Protein AF-A0A6G1S466-F1 (afdb_monomer)

Radius of gyration: 37.56 Å; Cα contacts (8 Å, |Δi|>4): 9; chains: 1; bounding box: 61×93×102 Å

Foldseek 3Di:
DDDDDDPPDPPDPPPPDDPPDPPPPCPPCVCVVVPPPPDPPPPPPDDDPVNVVVVVVVVVVVVVVVVVVVVVVVPDPCVVVVVVVVPPPDPPDPPVVVVVVVVVVVVVVVVVVVVVVVVVVVVVVDDDDDDDDDDDDDDDDDPPDPPPPPDDPPPDDPDDPPPDPPDPPPDPDPDDPDDDDDPCRVVVPPPDDDDDPCVVDVVSVVVVVVVVVVVVCCVVDPDDDDDPDPDPDDPVDDDPPDDDDDDDD

Sequence (249 aa):
MDSDSEHESIEGEVNVVPSKQPAADWGKTKFNYYFTDYVDKDYPSDLTRKEEREAALEQDEALRLQKKLLATIDNVNLQPIIDLVENDDDLQSPNEEESILEFIEKQNKTLLESQKSRKIKKSEDGSKKRKKVQFEEIGSDECEFDDDDDDGDDTGDDEEDEGSDEDHEVEQHNGRQRRPINMAIKKNRGLTPYKKKEYRNPRVKHKLKYKKAMTKRRRLVKEAKTEFHRYSGESTGIKTSTIRSIKLC

Secondary structure (DSSP, 8-state):
----------------PPPSS---SHHHHHHHHH------TTS-SS--HHHHHHHHHHHHHHHHHHHHHHHHHHTS--HHHHHHHH--S----THHHHHHHHHHHHHHHHHHHHHHHHHHHHHHTT--PPP-PPPP-------------------------------------SS-PPPPPPHHHHH---SPPP--GGGG-HHHHHHHHHHHHHHHHHHHSPPP----S-----TT---TT---PPPP-

pLDDT: mean 70.63, std 20.53, range [30.41, 98.44]

Structure (mmCIF, N/CA/C/O backbone):
data_AF-A0A6G1S466-F1
#
_entry.id   AF-A0A6G1S466-F1
#
loop_
_atom_site.group_PDB
_atom_site.id
_atom_site.type_symbol
_atom_site.label_atom_id
_atom_site.label_alt_id
_atom_site.label_comp_id
_atom_site.label_asym_id
_atom_site.label_entity_id
_atom_site.label_seq_id
_atom_site.pdbx_PDB_ins_code
_atom_site.Cartn_x
_atom_site.Cartn_y
_atom_site.Cartn_z
_atom_site.occupancy
_atom_site.B_iso_or_equiv
_atom_site.auth_seq_id
_atom_site.auth_comp_id
_atom_site.auth_asym_id
_atom_site.auth_atom_id
_atom_site.pdbx_PDB_model_num
ATOM 1 N N . MET A 1 1 ? 10.063 57.530 -50.112 1.00 44.94 1 MET A N 1
ATOM 2 C CA . MET A 1 1 ? 11.103 56.746 -50.802 1.00 44.94 1 MET A CA 1
ATOM 3 C C . MET A 1 1 ? 10.885 55.332 -50.335 1.00 44.94 1 MET A C 1
ATOM 5 O O . MET A 1 1 ? 11.380 54.952 -49.283 1.00 44.94 1 MET A O 1
ATOM 9 N N . ASP A 1 2 ? 9.988 54.662 -51.040 1.00 43.75 2 ASP A N 1
ATOM 10 C CA . ASP A 1 2 ? 9.576 53.291 -50.795 1.00 43.75 2 ASP A CA 1
ATOM 11 C C . ASP A 1 2 ? 10.692 52.369 -51.295 1.00 43.75 2 ASP A C 1
ATOM 13 O O . ASP A 1 2 ? 11.089 52.448 -52.457 1.00 43.75 2 ASP A O 1
ATOM 17 N N . SER A 1 3 ? 11.254 51.566 -50.394 1.00 52.91 3 SER A N 1
ATOM 18 C CA . SER A 1 3 ? 12.204 50.511 -50.740 1.00 52.91 3 SER A CA 1
ATOM 19 C C . SER A 1 3 ? 11.429 49.208 -50.861 1.00 52.91 3 SER A C 1
ATOM 21 O O . SER A 1 3 ? 11.028 48.622 -49.857 1.00 52.91 3 SER A O 1
ATOM 23 N N . ASP A 1 4 ? 11.205 48.815 -52.109 1.00 47.12 4 ASP A N 1
ATOM 24 C CA . ASP A 1 4 ? 10.656 47.533 -52.531 1.00 47.12 4 ASP A CA 1
ATOM 25 C C . ASP A 1 4 ? 11.594 46.402 -52.070 1.00 47.12 4 ASP A C 1
ATOM 27 O O . ASP A 1 4 ? 12.784 46.398 -52.393 1.00 47.12 4 ASP A O 1
ATOM 31 N N . SER A 1 5 ? 11.084 45.484 -51.249 1.00 61.53 5 SER A N 1
ATOM 32 C CA . SER A 1 5 ? 11.796 44.287 -50.793 1.00 61.53 5 SER A CA 1
ATOM 33 C C . SER A 1 5 ? 11.236 43.105 -51.569 1.00 61.53 5 SER A C 1
ATOM 35 O O . SER A 1 5 ? 10.232 42.516 -51.168 1.00 61.53 5 SER A O 1
ATOM 37 N N . GLU A 1 6 ? 11.881 42.774 -52.683 1.00 47.97 6 GLU A N 1
ATOM 38 C CA . GLU A 1 6 ? 11.553 41.626 -53.525 1.00 47.97 6 GLU A CA 1
ATOM 39 C C . GLU A 1 6 ? 11.668 40.324 -52.711 1.00 47.97 6 GLU A C 1
ATOM 41 O O . GLU A 1 6 ? 12.752 39.893 -52.321 1.00 47.97 6 GLU A O 1
ATOM 46 N N . HIS A 1 7 ? 10.525 39.702 -52.412 1.00 45.72 7 HIS A N 1
ATOM 47 C CA . HIS A 1 7 ? 10.458 38.338 -51.898 1.00 45.72 7 HIS A CA 1
ATOM 48 C C . HIS A 1 7 ? 10.460 37.387 -53.098 1.00 45.72 7 HIS A C 1
ATOM 50 O O . HIS A 1 7 ? 9.413 37.105 -53.688 1.00 45.72 7 HIS A O 1
ATOM 56 N N . GLU A 1 8 ? 11.646 36.921 -53.480 1.00 49.72 8 GLU A N 1
ATOM 57 C CA . GLU A 1 8 ? 11.828 35.923 -54.532 1.00 49.72 8 GLU A CA 1
ATOM 58 C C . GLU A 1 8 ? 11.152 34.610 -54.093 1.00 49.72 8 GLU A C 1
ATOM 60 O O . GLU A 1 8 ? 11.595 33.914 -53.177 1.00 49.72 8 GLU A O 1
ATOM 65 N N . SER A 1 9 ? 9.992 34.320 -54.685 1.00 45.28 9 SER A N 1
ATOM 66 C CA . SER A 1 9 ? 9.240 33.094 -54.423 1.00 45.28 9 SER A CA 1
ATOM 67 C C . SER A 1 9 ? 9.887 31.955 -55.198 1.00 45.28 9 SER A C 1
ATOM 69 O O . SER A 1 9 ? 9.968 31.991 -56.423 1.00 45.28 9 SER A O 1
ATOM 71 N N . ILE A 1 10 ? 10.376 30.950 -54.474 1.00 47.09 10 ILE A N 1
ATOM 72 C CA . ILE A 1 10 ? 11.030 29.777 -55.048 1.00 47.09 10 ILE A CA 1
ATOM 73 C C . ILE A 1 10 ? 9.956 28.842 -55.631 1.00 47.09 10 ILE A C 1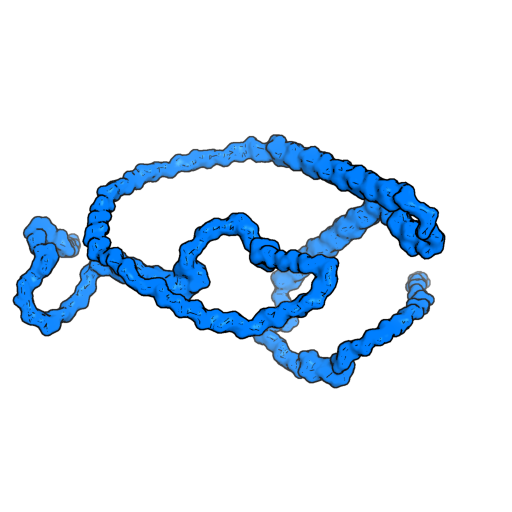
ATOM 75 O O . ILE A 1 10 ? 9.403 27.973 -54.961 1.00 47.09 10 ILE A O 1
ATOM 79 N N . GLU A 1 11 ? 9.595 29.056 -56.894 1.00 48.97 11 GLU A N 1
ATOM 80 C CA . GLU A 1 11 ? 8.727 28.141 -57.644 1.00 48.97 11 GLU A CA 1
ATOM 81 C C . GLU A 1 11 ? 9.561 26.974 -58.186 1.00 48.97 11 GLU A C 1
ATOM 83 O O . GLU A 1 11 ? 9.855 26.861 -59.372 1.00 48.97 11 GLU A O 1
ATOM 88 N N . GLY A 1 12 ? 9.992 26.095 -57.281 1.00 45.06 12 GLY A N 1
ATOM 89 C CA . GLY A 1 12 ? 10.428 24.758 -57.659 1.00 45.06 12 GLY A CA 1
ATOM 90 C C . GLY A 1 12 ? 9.200 23.872 -57.830 1.00 45.06 12 GLY A C 1
ATOM 91 O O . GLY A 1 12 ? 8.614 23.450 -56.834 1.00 45.06 12 GLY A O 1
ATOM 92 N N . GLU A 1 13 ? 8.805 23.580 -59.071 1.00 52.22 13 GLU A N 1
ATOM 93 C CA . GLU A 1 13 ? 7.820 22.535 -59.368 1.00 52.22 13 GLU A CA 1
ATOM 94 C C . GLU A 1 13 ? 8.367 21.174 -58.914 1.00 52.22 13 GLU A C 1
ATOM 96 O O . GLU A 1 13 ? 9.093 20.478 -59.626 1.00 52.22 13 GLU A O 1
ATOM 101 N N . VAL A 1 14 ? 8.031 20.781 -57.686 1.00 52.72 14 VAL A N 1
ATOM 102 C CA . VAL A 1 14 ? 8.314 19.440 -57.183 1.00 52.72 14 VAL A CA 1
ATOM 103 C C . VAL A 1 14 ? 7.320 18.490 -57.852 1.00 52.72 14 VAL A C 1
ATOM 105 O O . VAL A 1 14 ? 6.158 18.412 -57.455 1.00 52.72 14 VAL A O 1
ATOM 108 N N . ASN A 1 15 ? 7.760 17.769 -58.886 1.00 53.06 15 ASN A N 1
ATOM 109 C CA . ASN A 1 15 ? 6.989 16.678 -59.486 1.00 53.06 15 ASN A CA 1
ATOM 110 C C . ASN A 1 15 ? 6.893 15.510 -58.491 1.00 53.06 15 ASN A C 1
ATOM 112 O O . ASN A 1 15 ? 7.673 14.557 -58.521 1.00 53.06 15 ASN A O 1
ATOM 116 N N . VAL A 1 16 ? 5.932 15.598 -57.571 1.00 57.50 16 VAL A N 1
ATOM 117 C CA . VAL A 1 16 ? 5.602 14.523 -56.636 1.00 57.50 16 VAL A CA 1
ATOM 118 C C . VAL A 1 16 ? 4.861 13.438 -57.411 1.00 57.50 16 VAL A C 1
ATOM 120 O O . VAL A 1 16 ? 3.668 13.555 -57.687 1.00 57.50 16 VAL A O 1
ATOM 123 N N . VAL A 1 17 ? 5.569 12.365 -57.767 1.00 57.75 17 VAL A N 1
ATOM 124 C CA . VAL A 1 17 ? 4.944 11.151 -58.305 1.00 57.75 17 VAL A CA 1
ATOM 125 C C . VAL A 1 17 ? 4.012 10.590 -57.222 1.00 57.75 17 VAL A C 1
ATOM 127 O O . VAL A 1 17 ? 4.491 10.225 -56.145 1.00 57.75 17 VAL A O 1
ATOM 130 N N . PRO A 1 18 ? 2.688 10.513 -57.452 1.00 57.38 18 PRO A N 1
ATOM 131 C CA . PRO A 1 18 ? 1.772 10.013 -56.439 1.00 57.38 18 PRO A CA 1
ATOM 132 C C . PRO A 1 18 ? 2.068 8.535 -56.175 1.00 57.38 18 PRO A C 1
ATOM 134 O O . PRO A 1 18 ? 2.059 7.704 -57.087 1.00 57.38 18 PRO A O 1
ATOM 137 N N . SER A 1 19 ? 2.341 8.199 -54.913 1.00 57.69 19 SER A N 1
ATOM 138 C CA . SER A 1 19 ? 2.578 6.820 -54.493 1.00 57.69 19 SER A CA 1
ATOM 139 C C . SER A 1 19 ? 1.373 5.950 -54.861 1.00 57.69 19 SER A C 1
ATOM 141 O O . SER A 1 19 ? 0.254 6.246 -54.447 1.00 57.69 19 SER A O 1
ATOM 143 N N . LYS A 1 20 ? 1.591 4.841 -55.578 1.00 54.38 20 LYS A N 1
ATOM 144 C CA . LYS A 1 20 ? 0.567 3.836 -55.947 1.00 54.38 20 LYS A CA 1
ATOM 145 C C . LYS A 1 20 ? -0.007 3.033 -54.762 1.00 54.38 20 LYS A C 1
ATOM 147 O O . LYS A 1 20 ? -0.575 1.964 -54.963 1.00 54.38 20 LYS A O 1
ATOM 152 N N . GLN A 1 21 ? 0.151 3.502 -53.531 1.00 59.12 21 GLN A N 1
ATOM 153 C CA . GLN A 1 21 ? -0.519 2.909 -52.378 1.00 59.12 21 GLN A CA 1
ATOM 154 C C . GLN A 1 21 ? -1.900 3.564 -52.272 1.00 59.12 21 GLN A C 1
ATOM 156 O O . GLN A 1 21 ? -1.952 4.796 -52.311 1.00 59.12 21 GLN A O 1
ATOM 161 N N . PRO A 1 22 ? -3.016 2.811 -52.176 1.00 53.97 22 PRO A N 1
ATOM 162 C CA . PRO A 1 22 ? -4.309 3.435 -51.947 1.00 53.97 22 PRO A CA 1
ATOM 163 C C . PRO A 1 22 ? -4.199 4.199 -50.631 1.00 53.97 22 PRO A C 1
ATOM 165 O O . PRO A 1 22 ? -3.999 3.597 -49.575 1.00 53.97 22 PRO A O 1
ATOM 168 N N . ALA A 1 23 ? -4.246 5.533 -50.709 1.00 58.81 23 ALA A N 1
ATOM 169 C CA . ALA A 1 23 ? -4.364 6.374 -49.534 1.00 58.81 23 ALA A CA 1
ATOM 170 C C . ALA A 1 23 ? -5.516 5.787 -48.728 1.00 58.81 23 ALA A C 1
ATOM 172 O O . ALA A 1 23 ? -6.621 5.658 -49.260 1.00 58.81 23 ALA A O 1
ATOM 173 N N . ALA A 1 24 ? -5.222 5.329 -47.507 1.00 61.56 24 ALA A N 1
ATOM 174 C CA . ALA A 1 24 ? -6.240 4.774 -46.637 1.00 61.56 24 ALA A CA 1
ATOM 175 C C . ALA A 1 24 ? -7.458 5.708 -46.680 1.00 61.56 24 ALA A C 1
ATOM 177 O O . ALA A 1 24 ? -7.320 6.927 -46.755 1.00 61.56 24 ALA A O 1
ATOM 178 N N . ASP A 1 25 ? -8.641 5.117 -46.761 1.00 57.72 25 ASP A N 1
ATOM 179 C CA . ASP A 1 25 ? -9.874 5.734 -47.253 1.00 57.72 25 ASP A CA 1
ATOM 180 C C . ASP A 1 25 ? -10.494 6.735 -46.247 1.00 57.72 25 ASP A C 1
ATOM 182 O O . ASP A 1 25 ? -11.702 6.799 -46.029 1.00 57.72 25 ASP A O 1
ATOM 186 N N . TRP A 1 26 ? -9.663 7.535 -45.576 1.00 56.19 26 TRP A N 1
ATOM 187 C CA . TRP A 1 26 ? -10.070 8.568 -44.629 1.00 56.19 26 TRP A CA 1
ATOM 188 C C . TRP A 1 26 ? -10.623 9.818 -45.331 1.00 56.19 26 TRP A C 1
ATOM 190 O O . TRP A 1 26 ? -11.185 10.693 -44.679 1.00 56.19 26 TRP A O 1
ATOM 200 N N . GLY A 1 27 ? -10.543 9.918 -46.662 1.00 62.75 27 GLY A N 1
ATOM 201 C CA . GLY A 1 27 ? -10.870 11.140 -47.409 1.00 62.75 27 GLY A CA 1
ATOM 202 C C . GLY A 1 27 ? -12.312 11.650 -47.257 1.00 62.75 27 GLY A C 1
ATOM 203 O O . GLY A 1 27 ? -12.515 12.862 -47.156 1.00 62.75 27 GLY A O 1
ATOM 204 N N . LYS A 1 28 ? -13.311 10.756 -47.206 1.00 65.69 28 LYS A N 1
ATOM 205 C CA . LYS A 1 28 ? -14.745 11.124 -47.110 1.00 65.69 28 LYS A CA 1
ATOM 206 C C . LYS A 1 28 ? -15.330 10.973 -45.706 1.00 65.69 28 LYS A C 1
ATOM 208 O O . LYS A 1 28 ? -16.279 11.669 -45.367 1.00 65.69 28 LYS A O 1
ATOM 213 N N . THR A 1 29 ? -14.750 10.107 -44.881 1.00 65.69 29 THR A N 1
ATOM 214 C CA . THR A 1 29 ? -15.203 9.837 -43.507 1.00 65.69 29 THR A CA 1
ATOM 215 C C . THR A 1 29 ? -14.412 10.607 -42.450 1.00 65.69 29 THR A C 1
ATOM 217 O O . THR A 1 29 ? -14.805 10.578 -41.287 1.00 65.69 29 THR A O 1
ATOM 220 N N . LYS A 1 30 ? -13.365 11.368 -42.821 1.00 64.81 30 LYS A N 1
ATOM 221 C CA . LYS A 1 30 ? -12.604 12.218 -41.883 1.00 64.81 30 LYS A CA 1
ATOM 222 C C . LYS A 1 30 ? -13.487 13.164 -41.073 1.00 64.81 30 LYS A C 1
ATOM 224 O O . LYS A 1 30 ? -13.209 13.393 -39.903 1.00 64.81 30 LYS A O 1
ATOM 229 N N . PHE A 1 31 ? -14.562 13.685 -41.666 1.00 65.38 31 PHE A N 1
ATOM 230 C CA . PHE A 1 31 ? -15.482 14.580 -40.964 1.00 65.38 31 PHE A CA 1
ATOM 231 C C . PHE A 1 31 ? -16.160 13.878 -39.776 1.00 65.38 31 PHE A C 1
ATOM 233 O O . PHE A 1 31 ? -16.281 14.472 -38.715 1.00 65.38 31 PHE A O 1
ATOM 240 N N . ASN A 1 32 ? -16.475 12.584 -39.886 1.00 69.00 32 ASN A N 1
ATOM 241 C CA . ASN A 1 32 ? -17.053 11.809 -38.781 1.00 69.00 32 ASN A CA 1
ATOM 242 C C . ASN A 1 32 ? -16.056 11.536 -37.642 1.00 69.00 32 ASN A C 1
ATOM 244 O O . ASN A 1 32 ? -16.478 11.144 -36.559 1.00 69.00 32 ASN A O 1
ATOM 248 N N . TYR A 1 33 ? -14.753 11.703 -37.887 1.00 63.44 33 TYR A N 1
ATOM 249 C CA . TYR A 1 33 ? -13.705 11.458 -36.896 1.00 63.44 33 TYR A CA 1
ATOM 250 C C . TYR A 1 33 ? -13.182 12.751 -36.255 1.00 63.44 33 TYR A C 1
ATOM 252 O O . TYR A 1 33 ? -12.937 12.776 -35.057 1.00 63.44 33 TYR A O 1
ATOM 260 N N . TYR A 1 34 ? -13.047 13.836 -37.026 1.00 65.94 34 TYR A N 1
ATOM 261 C CA . TYR A 1 34 ? -12.561 15.128 -36.521 1.00 65.94 34 TYR A CA 1
ATOM 262 C C . TYR A 1 34 ? -13.673 16.079 -36.052 1.00 65.94 34 TYR A C 1
ATOM 264 O O . TYR A 1 34 ? -13.363 17.096 -35.443 1.00 65.94 34 TYR A O 1
ATOM 272 N N . PHE A 1 35 ? -14.949 15.765 -36.306 1.00 51.47 35 PHE A N 1
ATOM 273 C CA . PHE A 1 35 ? -16.101 16.542 -35.828 1.00 51.47 35 PHE A CA 1
ATOM 274 C C . PHE A 1 35 ? -16.770 15.878 -34.617 1.00 51.47 35 PHE A C 1
ATOM 276 O O . PHE A 1 35 ? -17.991 15.767 -34.524 1.00 51.47 35 PHE A O 1
ATOM 283 N N . THR A 1 36 ? -15.970 15.382 -33.675 1.00 61.78 36 THR A N 1
ATOM 284 C CA . THR A 1 36 ? -16.457 15.232 -32.307 1.00 61.78 36 THR A CA 1
ATOM 285 C C . THR A 1 36 ? -16.167 16.553 -31.610 1.00 61.78 36 THR A C 1
ATOM 287 O O . THR A 1 36 ? -15.016 16.805 -31.264 1.00 61.78 36 THR A O 1
ATOM 290 N N . ASP A 1 37 ? -17.190 17.371 -31.353 1.00 62.78 37 ASP A N 1
ATOM 291 C CA . ASP A 1 37 ? -17.123 18.586 -30.506 1.00 62.78 37 ASP A CA 1
ATOM 292 C C . ASP A 1 37 ? -16.746 18.279 -29.036 1.00 62.78 37 ASP A C 1
ATOM 294 O O . ASP A 1 37 ? -16.979 19.063 -28.115 1.00 62.78 37 ASP A O 1
ATOM 298 N N . TYR A 1 38 ? -16.174 17.104 -28.783 1.00 62.88 38 TYR A N 1
ATOM 299 C CA . TYR A 1 38 ? -15.641 16.702 -27.504 1.00 62.88 38 TYR A CA 1
ATOM 300 C C . TYR A 1 38 ? -14.280 17.368 -27.305 1.00 62.88 38 TYR A C 1
ATOM 302 O O . TYR A 1 38 ? -13.221 16.791 -27.543 1.00 62.88 38 TYR A O 1
ATOM 310 N N . VAL A 1 39 ? -14.334 18.625 -26.882 1.00 63.31 39 VAL A N 1
ATOM 311 C CA . VAL A 1 39 ? -13.211 19.293 -26.234 1.00 63.31 39 VAL A CA 1
ATOM 312 C C . VAL A 1 39 ? -13.211 18.816 -24.783 1.00 63.31 39 VAL A C 1
ATOM 314 O O . VAL A 1 39 ? -14.207 18.985 -24.073 1.00 63.31 39 VAL A O 1
ATOM 317 N N . ASP A 1 40 ? -12.127 18.166 -24.355 1.00 60.59 40 ASP A N 1
ATOM 318 C CA . ASP A 1 40 ? -11.946 17.758 -22.962 1.00 60.59 40 ASP A CA 1
ATOM 319 C C . ASP A 1 40 ? -12.190 18.964 -22.044 1.00 60.59 40 ASP A C 1
ATOM 321 O O . ASP A 1 40 ? -11.584 20.019 -22.216 1.00 60.59 40 ASP A O 1
ATOM 325 N N . LYS A 1 41 ? -13.074 18.815 -21.049 1.00 66.81 41 LYS A N 1
ATOM 326 C CA . LYS A 1 41 ? -13.407 19.888 -20.086 1.00 66.81 41 LYS A CA 1
ATOM 327 C C . LYS A 1 41 ? -12.195 20.418 -19.317 1.00 66.81 41 LYS A C 1
ATOM 329 O O . LYS A 1 41 ? -12.257 21.521 -18.781 1.00 66.81 41 LYS A O 1
ATOM 334 N N . ASP A 1 42 ? -11.131 19.625 -19.267 1.00 69.12 42 ASP A N 1
ATOM 335 C CA . ASP A 1 42 ? -9.883 19.939 -18.582 1.00 69.12 42 ASP A CA 1
ATOM 336 C C . ASP A 1 42 ? -8.830 20.553 -19.519 1.00 69.12 42 ASP A C 1
ATOM 338 O O . ASP A 1 42 ? -7.721 20.838 -19.073 1.00 69.12 42 ASP A O 1
ATOM 342 N N . TYR A 1 43 ? -9.155 20.769 -20.800 1.00 65.88 43 TYR A N 1
ATOM 343 C CA . TYR A 1 43 ? -8.314 21.518 -21.727 1.00 65.88 43 TYR A CA 1
ATOM 344 C C . TYR A 1 43 ? -8.795 22.977 -21.754 1.00 65.88 43 TYR A C 1
ATOM 346 O O . TYR A 1 43 ? -9.788 23.286 -22.419 1.00 65.88 43 TYR A O 1
ATOM 354 N N . PRO A 1 44 ? -8.165 23.888 -20.992 1.00 65.69 44 PRO A N 1
ATOM 355 C CA . PRO A 1 44 ? -8.557 25.288 -21.007 1.00 65.69 44 PRO A CA 1
ATOM 356 C C . PRO A 1 44 ? -8.334 25.848 -22.416 1.00 65.69 44 PRO A C 1
ATOM 358 O O . PRO A 1 44 ? -7.223 25.808 -22.939 1.00 65.69 44 PRO A O 1
ATOM 361 N N . SER A 1 45 ? -9.397 26.365 -23.038 1.00 68.75 45 SER A N 1
ATOM 362 C CA . SER A 1 45 ? -9.315 27.036 -24.345 1.00 68.75 45 SER A CA 1
ATOM 363 C C . SER A 1 45 ? -8.396 28.258 -24.305 1.00 68.75 45 SER A C 1
ATOM 365 O O . SER A 1 45 ? -7.797 28.616 -25.315 1.00 68.75 45 SER A O 1
ATOM 367 N N . ASP A 1 46 ? -8.264 28.854 -23.119 1.00 67.94 46 ASP A N 1
ATOM 368 C CA . ASP A 1 46 ? -7.438 30.018 -22.858 1.00 67.94 46 ASP A CA 1
ATOM 369 C C . ASP A 1 46 ? -6.300 29.595 -21.922 1.00 67.94 46 ASP A C 1
ATOM 371 O O . ASP A 1 46 ? -6.511 29.391 -20.722 1.00 67.94 46 ASP A O 1
ATOM 375 N N . LEU A 1 47 ? -5.088 29.444 -22.467 1.00 64.19 47 LEU A N 1
ATOM 376 C CA . LEU A 1 47 ? -3.898 29.179 -21.660 1.00 64.19 47 LEU A CA 1
ATOM 377 C C . LEU A 1 47 ? -3.724 30.294 -20.630 1.00 64.19 47 LEU A C 1
ATOM 379 O O . LEU A 1 47 ? -3.761 31.489 -20.945 1.00 64.19 47 LEU A O 1
ATOM 383 N N . THR A 1 48 ? -3.473 29.921 -19.380 1.00 78.44 48 THR A N 1
ATOM 384 C CA . THR A 1 48 ? -3.112 30.917 -18.376 1.00 78.44 48 THR A CA 1
ATOM 385 C C . THR A 1 48 ? -1.752 31.532 -18.730 1.00 78.44 48 THR A C 1
ATOM 387 O O . THR A 1 48 ? -0.858 30.876 -19.259 1.00 78.44 48 THR A O 1
ATOM 390 N N . ARG A 1 49 ? -1.520 32.795 -18.353 1.00 77.19 49 ARG A N 1
ATOM 391 C CA . ARG A 1 49 ? -0.240 33.507 -18.584 1.00 77.19 49 ARG A CA 1
ATOM 392 C C . ARG A 1 49 ? 1.009 32.778 -18.035 1.00 77.19 49 ARG A C 1
ATOM 394 O O . ARG A 1 49 ? 2.144 33.141 -18.357 1.00 77.19 49 ARG A O 1
ATOM 401 N N . LYS A 1 50 ? 0.825 31.822 -17.119 1.00 77.94 50 LYS A N 1
ATOM 402 C CA . LYS A 1 50 ? 1.902 30.966 -16.602 1.00 77.94 50 LYS A CA 1
ATOM 403 C C . LYS A 1 50 ? 2.181 29.803 -17.552 1.00 77.94 50 LYS A C 1
ATOM 405 O O . LYS A 1 50 ? 3.336 29.618 -17.909 1.00 77.94 50 LYS A O 1
ATOM 410 N N . GLU A 1 51 ? 1.143 29.118 -18.013 1.00 80.00 51 GLU A N 1
ATOM 411 C CA . GLU A 1 51 ? 1.247 28.026 -18.989 1.00 80.00 51 GLU A CA 1
ATOM 412 C C . GLU A 1 51 ? 1.787 28.520 -20.332 1.00 80.00 51 GLU A C 1
ATOM 414 O O . GLU A 1 51 ? 2.624 27.861 -20.932 1.00 80.00 51 GLU A O 1
ATOM 419 N N . GLU A 1 52 ? 1.412 29.726 -20.764 1.00 84.25 52 GLU A N 1
ATOM 420 C CA . GLU A 1 52 ? 1.967 30.342 -21.978 1.00 84.25 52 GLU A CA 1
ATOM 421 C C . GLU A 1 52 ? 3.485 30.583 -21.864 1.00 84.25 52 GLU A C 1
ATOM 423 O O . GLU A 1 52 ? 4.237 30.358 -22.811 1.00 84.25 52 GLU A O 1
ATOM 428 N N . ARG A 1 53 ? 3.968 30.986 -20.677 1.00 85.00 53 ARG A N 1
ATOM 429 C CA . ARG A 1 53 ? 5.413 31.112 -20.424 1.00 85.00 53 ARG A CA 1
ATOM 430 C C . ARG A 1 53 ? 6.114 29.763 -20.402 1.00 85.00 53 ARG A C 1
ATOM 432 O O . ARG A 1 53 ? 7.238 29.672 -20.882 1.00 85.00 53 ARG A O 1
ATOM 439 N N . GLU A 1 54 ? 5.493 28.757 -19.803 1.00 88.62 54 GLU A N 1
ATOM 440 C CA . GLU A 1 54 ? 6.055 27.407 -19.735 1.00 88.62 54 GLU A CA 1
ATOM 441 C C . GLU A 1 54 ? 6.139 26.785 -21.133 1.00 88.62 54 GLU A C 1
ATOM 443 O O . GLU A 1 54 ? 7.200 26.288 -21.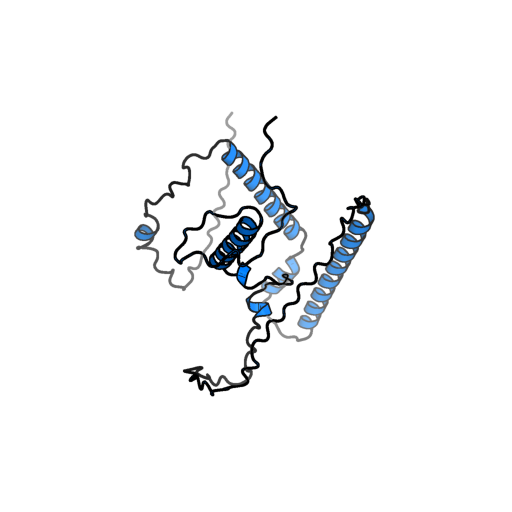507 1.00 88.62 54 GLU A O 1
ATOM 448 N N . ALA A 1 55 ? 5.093 26.947 -21.946 1.00 88.38 55 ALA A N 1
ATOM 449 C CA . ALA A 1 55 ? 5.078 26.532 -23.342 1.00 88.38 55 ALA A CA 1
ATOM 450 C C . ALA A 1 55 ? 6.165 27.240 -24.171 1.00 88.38 55 ALA A C 1
ATOM 452 O O . ALA A 1 55 ? 6.856 26.590 -24.951 1.00 88.38 55 ALA A O 1
ATOM 453 N N . ALA A 1 56 ? 6.377 28.549 -23.977 1.00 92.69 56 ALA A N 1
ATOM 454 C CA . ALA A 1 56 ? 7.438 29.284 -24.672 1.00 92.69 56 ALA A CA 1
ATOM 455 C C . ALA A 1 56 ? 8.850 28.798 -24.284 1.00 92.69 56 ALA A C 1
ATOM 457 O O . ALA A 1 56 ? 9.719 28.663 -25.144 1.00 92.69 56 ALA A O 1
ATOM 458 N N . LEU A 1 57 ? 9.080 28.488 -23.002 1.00 95.31 57 LEU A N 1
ATOM 459 C CA . LEU A 1 57 ? 10.360 27.938 -22.540 1.00 95.31 57 LEU A CA 1
ATOM 460 C C . LEU A 1 57 ? 10.624 26.540 -23.113 1.00 95.31 57 LEU A C 1
ATOM 462 O O . LEU A 1 57 ? 11.757 26.241 -23.493 1.00 95.31 57 LEU A O 1
ATOM 466 N N . GLU A 1 58 ? 9.587 25.706 -23.206 1.00 92.50 58 GLU A N 1
ATOM 467 C CA . GLU A 1 58 ? 9.676 24.383 -23.827 1.00 92.50 58 GLU A CA 1
ATOM 468 C C . GLU A 1 58 ? 9.954 24.487 -25.334 1.00 92.50 58 GLU A C 1
ATOM 470 O O . GLU A 1 58 ? 10.817 23.777 -25.854 1.00 92.50 58 GLU A O 1
ATOM 475 N N . GLN A 1 59 ? 9.296 25.421 -26.030 1.00 92.56 59 GLN A N 1
ATOM 476 C CA . GLN A 1 59 ? 9.552 25.703 -27.447 1.00 92.56 59 GLN A CA 1
ATOM 477 C C . GLN A 1 59 ? 10.999 26.155 -27.693 1.00 92.56 59 GLN A C 1
ATOM 479 O O . GLN A 1 59 ? 11.660 25.642 -28.602 1.00 92.56 59 GLN A O 1
ATOM 484 N N . ASP A 1 60 ? 11.524 27.061 -26.866 1.00 95.44 60 ASP A N 1
ATOM 485 C CA . ASP A 1 60 ? 12.913 27.520 -26.960 1.00 95.44 60 ASP A CA 1
ATOM 486 C C . ASP A 1 60 ? 13.914 26.383 -26.695 1.00 95.44 60 ASP A C 1
ATOM 488 O O . ASP A 1 60 ? 14.937 26.266 -27.385 1.00 95.44 60 ASP A O 1
ATOM 492 N N . GLU A 1 61 ? 13.626 25.506 -25.727 1.00 95.12 61 GLU A N 1
ATOM 493 C CA . GLU A 1 61 ? 14.442 24.319 -25.459 1.00 95.12 61 GLU A CA 1
ATOM 494 C C . GLU A 1 61 ? 14.406 23.333 -26.638 1.00 95.12 61 GLU A C 1
ATOM 496 O O . GLU A 1 61 ? 15.461 22.851 -27.070 1.00 95.12 61 GLU A O 1
ATOM 501 N N . ALA A 1 62 ? 13.228 23.092 -27.218 1.00 95.38 62 ALA A N 1
ATOM 502 C CA . ALA A 1 62 ? 13.052 22.225 -28.381 1.00 95.38 62 ALA A CA 1
ATOM 503 C C . ALA A 1 62 ? 13.823 22.748 -29.605 1.00 95.38 62 ALA A C 1
ATOM 505 O O . ALA A 1 62 ? 14.590 22.002 -30.223 1.00 95.38 62 ALA A O 1
ATOM 506 N N . LEU A 1 63 ? 13.714 24.046 -29.909 1.00 95.75 63 LEU A N 1
ATOM 507 C CA . LEU A 1 63 ? 14.471 24.682 -30.992 1.00 95.75 63 LEU A CA 1
ATOM 508 C C . LEU A 1 63 ? 15.977 24.610 -30.748 1.00 95.75 63 LEU A C 1
ATOM 510 O O . LEU A 1 63 ? 16.755 24.365 -31.673 1.00 95.75 63 LEU A O 1
ATOM 514 N N . ARG A 1 64 ? 16.417 24.793 -29.501 1.00 95.12 64 ARG A N 1
ATOM 515 C CA . ARG A 1 64 ? 17.828 24.652 -29.131 1.00 95.12 64 ARG A CA 1
ATOM 516 C C . ARG A 1 64 ? 18.328 23.224 -29.357 1.00 95.12 64 ARG A C 1
ATOM 518 O O . ARG A 1 64 ? 19.450 23.052 -29.839 1.00 95.12 64 ARG A O 1
ATOM 525 N N . LEU A 1 65 ? 17.530 22.211 -29.024 1.00 91.56 65 LEU A N 1
ATOM 526 C CA . LEU A 1 65 ? 17.860 20.806 -29.275 1.00 91.56 65 LEU A CA 1
ATOM 527 C C . LEU A 1 65 ? 17.918 20.500 -30.775 1.00 91.56 65 LEU A C 1
ATOM 529 O O . LEU A 1 65 ? 18.887 19.885 -31.218 1.00 91.56 65 LEU A O 1
ATOM 533 N N . GLN A 1 66 ? 16.962 20.991 -31.565 1.00 92.38 66 GLN A N 1
ATOM 534 C CA . GLN A 1 66 ? 16.967 20.830 -33.021 1.00 92.38 66 GLN A CA 1
ATOM 535 C C . GLN A 1 66 ? 18.189 21.500 -33.659 1.00 92.38 66 GLN A C 1
ATOM 537 O O . GLN A 1 66 ? 18.903 20.867 -34.433 1.00 92.38 66 GLN A O 1
ATOM 542 N N . LYS A 1 67 ? 18.493 22.748 -33.278 1.00 92.12 67 LYS A N 1
ATOM 543 C CA . LYS A 1 67 ? 19.695 23.467 -33.735 1.00 92.12 67 LYS A CA 1
ATOM 544 C C . LYS A 1 67 ? 20.976 22.730 -33.356 1.00 92.12 67 LYS A C 1
ATOM 546 O O . LYS A 1 67 ? 21.914 22.686 -34.141 1.00 92.12 67 LYS A O 1
ATOM 551 N N . LYS A 1 68 ? 21.019 22.115 -32.170 1.00 92.19 68 LYS A N 1
ATOM 552 C CA . LYS A 1 68 ? 22.145 21.276 -31.748 1.00 92.19 68 LYS A CA 1
ATOM 553 C C . LYS A 1 68 ? 22.279 20.022 -32.617 1.00 92.19 68 LYS A C 1
ATOM 555 O O . LYS A 1 68 ? 23.402 19.677 -32.961 1.00 92.19 68 LYS A O 1
ATOM 560 N N . LEU A 1 69 ? 21.172 19.359 -32.964 1.00 87.62 69 LEU A N 1
ATOM 561 C CA . LEU A 1 69 ? 21.171 18.196 -33.859 1.00 87.62 69 LEU A CA 1
ATOM 562 C C . LEU A 1 69 ? 21.620 18.573 -35.277 1.00 87.62 69 LEU A C 1
ATOM 564 O O . LEU A 1 69 ? 22.484 17.903 -35.835 1.00 87.62 69 LEU A O 1
ATOM 568 N N . LEU A 1 70 ? 21.115 19.681 -35.821 1.00 84.50 70 LEU A N 1
ATOM 569 C CA . LEU A 1 70 ? 21.543 20.209 -37.120 1.00 84.50 70 LEU A CA 1
ATOM 570 C C . LEU A 1 70 ? 23.033 20.546 -37.123 1.00 84.50 70 LEU A C 1
ATOM 572 O O . LEU A 1 70 ? 23.766 20.040 -37.960 1.00 84.50 70 LEU A O 1
ATOM 576 N N . ALA A 1 71 ? 23.515 21.263 -36.105 1.00 84.00 71 ALA A N 1
ATOM 577 C CA . ALA A 1 71 ? 24.940 21.541 -35.972 1.00 84.00 71 ALA A CA 1
ATOM 578 C C . ALA A 1 71 ? 25.775 20.253 -35.876 1.00 84.00 71 ALA A C 1
ATOM 580 O O . ALA A 1 71 ? 26.900 20.212 -36.364 1.00 84.00 71 ALA A O 1
ATOM 581 N N . THR A 1 72 ? 25.266 19.182 -35.255 1.00 78.75 72 THR A N 1
ATOM 582 C CA . THR A 1 72 ? 25.981 17.896 -35.269 1.00 78.75 72 THR A CA 1
ATOM 583 C C . THR A 1 72 ? 25.981 17.226 -36.637 1.00 78.75 72 THR A C 1
ATOM 585 O O . THR A 1 72 ? 26.961 16.562 -36.944 1.00 78.75 72 THR A O 1
ATOM 588 N N . ILE A 1 73 ? 24.937 17.415 -37.447 1.00 78.56 73 ILE A N 1
ATOM 589 C CA . ILE A 1 73 ? 24.854 16.887 -38.813 1.00 78.56 73 ILE A CA 1
ATOM 590 C C . ILE A 1 73 ? 25.792 17.668 -39.744 1.00 78.56 73 ILE A C 1
ATOM 592 O O . ILE A 1 73 ? 26.542 17.038 -40.476 1.00 78.56 73 ILE A O 1
ATOM 596 N N . ASP A 1 74 ? 25.859 18.999 -39.634 1.00 74.19 74 ASP A N 1
ATOM 597 C CA . ASP A 1 74 ? 26.753 19.843 -40.451 1.00 74.19 74 ASP A CA 1
ATOM 598 C C . ASP A 1 74 ? 28.242 19.517 -40.240 1.00 74.19 74 ASP A C 1
ATOM 600 O O . ASP A 1 74 ? 29.065 19.666 -41.139 1.00 74.19 74 ASP A O 1
ATOM 604 N N . ASN A 1 75 ? 28.603 19.053 -39.039 1.00 67.88 75 ASN A N 1
ATOM 605 C CA . ASN A 1 75 ? 29.969 18.632 -38.714 1.00 67.88 75 ASN A CA 1
ATOM 606 C C . ASN A 1 75 ? 30.296 17.198 -39.173 1.00 67.88 75 ASN A C 1
ATOM 608 O O . ASN A 1 75 ? 31.440 16.757 -39.028 1.00 67.88 75 ASN A O 1
ATOM 612 N N . VAL A 1 76 ? 29.320 16.447 -39.688 1.00 72.38 76 VAL A N 1
ATOM 613 C CA . VAL A 1 76 ? 29.522 15.108 -40.246 1.00 72.38 76 VAL A CA 1
ATOM 614 C C . VAL A 1 76 ? 29.583 15.247 -41.764 1.00 72.38 76 VAL A C 1
ATOM 616 O O . VAL A 1 76 ? 28.603 15.601 -42.408 1.00 72.38 76 VAL A O 1
ATOM 619 N N . ASN A 1 77 ? 30.748 14.963 -42.351 1.00 72.62 77 ASN A N 1
ATOM 620 C CA . ASN A 1 77 ? 30.899 14.952 -43.802 1.00 72.62 77 ASN A CA 1
ATOM 621 C C . ASN A 1 77 ? 30.154 13.737 -44.386 1.00 72.62 77 ASN A C 1
ATOM 623 O O . ASN A 1 77 ? 30.686 12.628 -44.389 1.00 72.62 77 ASN A O 1
ATOM 627 N N . LEU A 1 78 ? 28.912 13.954 -44.825 1.00 74.88 78 LEU A N 1
ATOM 628 C CA . LEU A 1 78 ? 28.030 12.936 -45.411 1.00 74.88 78 LEU A CA 1
ATOM 629 C C . LEU A 1 78 ? 28.211 12.775 -46.929 1.00 74.88 78 LEU A C 1
ATOM 631 O O . LEU A 1 78 ? 27.658 11.836 -47.492 1.00 74.88 78 LEU A O 1
ATOM 635 N N . GLN A 1 79 ? 29.011 13.635 -47.571 1.00 69.25 79 GLN A N 1
ATOM 636 C CA . GLN A 1 79 ? 29.335 13.562 -49.004 1.00 69.25 79 GLN A CA 1
ATOM 637 C C . GLN A 1 79 ? 29.772 12.158 -49.465 1.00 69.25 79 GLN A C 1
ATOM 639 O O . GLN A 1 79 ? 29.159 11.648 -50.393 1.00 69.25 79 GLN A O 1
ATOM 644 N N . PRO A 1 80 ? 30.688 11.440 -48.778 1.00 69.19 80 PRO A N 1
ATOM 645 C CA . PRO A 1 80 ? 31.077 10.094 -49.212 1.00 69.19 80 PRO A CA 1
ATOM 646 C C . PRO A 1 80 ? 29.949 9.052 -49.157 1.00 69.19 80 PRO A C 1
ATOM 648 O O . PRO A 1 80 ? 30.056 8.031 -49.819 1.00 69.19 80 PRO A O 1
ATOM 651 N N . ILE A 1 81 ? 28.887 9.269 -48.372 1.00 67.94 81 ILE A N 1
ATOM 652 C CA . ILE A 1 81 ? 27.719 8.371 -48.326 1.00 67.94 81 ILE A CA 1
ATOM 653 C C . ILE A 1 81 ? 26.725 8.729 -49.437 1.00 67.94 81 ILE A C 1
ATOM 655 O O . ILE A 1 81 ? 26.093 7.842 -49.995 1.00 67.94 81 ILE A O 1
ATOM 659 N N . ILE A 1 82 ? 26.597 10.017 -49.759 1.00 69.94 82 ILE A N 1
ATOM 660 C CA . ILE A 1 82 ? 25.732 10.517 -50.836 1.00 69.94 82 ILE A CA 1
ATOM 661 C C . ILE A 1 82 ? 26.312 10.118 -52.203 1.00 69.94 82 ILE A C 1
ATOM 663 O O . ILE A 1 82 ? 25.588 9.555 -53.019 1.00 69.94 82 ILE A O 1
ATOM 667 N N . ASP A 1 83 ? 27.628 10.265 -52.392 1.00 65.12 83 ASP A N 1
ATOM 668 C CA . ASP A 1 83 ? 28.352 9.832 -53.598 1.00 65.12 83 ASP A CA 1
ATOM 669 C C . ASP A 1 83 ? 28.246 8.313 -53.838 1.00 65.12 83 ASP A C 1
ATOM 671 O O . ASP A 1 83 ? 28.267 7.855 -54.976 1.00 65.12 83 ASP A O 1
ATOM 675 N N . LEU A 1 84 ? 28.114 7.519 -52.770 1.00 60.69 84 LEU A N 1
ATOM 676 C CA . LEU A 1 84 ? 27.935 6.062 -52.834 1.00 60.69 84 LEU A CA 1
ATOM 677 C C . LEU A 1 84 ? 26.520 5.641 -53.262 1.00 60.69 84 LEU A C 1
ATOM 679 O O . LEU A 1 84 ? 26.349 4.524 -53.727 1.00 60.69 84 LEU A O 1
ATOM 683 N N . VAL A 1 85 ? 25.518 6.508 -53.082 1.00 63.00 85 VAL A N 1
ATOM 684 C CA . VAL A 1 85 ? 24.112 6.244 -53.446 1.00 63.00 85 VAL A CA 1
ATOM 685 C C . VAL A 1 85 ? 23.777 6.807 -54.831 1.00 63.00 85 VAL A C 1
ATOM 687 O O . VAL A 1 85 ? 22.898 6.287 -55.509 1.00 63.00 85 VAL A O 1
ATOM 690 N N . GLU A 1 86 ? 24.463 7.865 -55.275 1.00 62.31 86 GLU A N 1
ATOM 691 C CA . GLU A 1 86 ? 24.274 8.424 -56.623 1.00 62.31 86 GLU A CA 1
ATOM 692 C C . GLU A 1 86 ? 24.997 7.623 -57.719 1.00 62.31 86 GLU A C 1
ATOM 694 O O . GLU A 1 86 ? 24.578 7.664 -58.874 1.00 62.31 86 GLU A O 1
ATOM 699 N N . ASN A 1 87 ? 26.032 6.852 -57.370 1.00 57.25 87 ASN A N 1
ATOM 700 C CA . ASN A 1 87 ? 26.758 5.975 -58.292 1.00 57.25 87 ASN A CA 1
ATOM 701 C C . ASN A 1 87 ? 26.324 4.505 -58.119 1.00 57.25 87 ASN A C 1
ATOM 703 O O . ASN A 1 87 ? 27.132 3.650 -57.775 1.00 57.25 87 ASN A O 1
ATOM 707 N N . ASP A 1 88 ? 25.042 4.213 -58.353 1.00 52.97 88 ASP A N 1
ATOM 708 C CA . ASP A 1 88 ? 24.480 2.847 -58.354 1.00 52.97 88 ASP A CA 1
ATOM 709 C C . ASP A 1 88 ? 24.578 2.147 -59.736 1.00 52.97 88 ASP A C 1
ATOM 711 O O . ASP A 1 88 ? 23.846 1.195 -60.013 1.00 52.97 88 ASP A O 1
ATOM 715 N N . ASP A 1 89 ? 25.503 2.573 -60.603 1.00 52.00 89 ASP A N 1
ATOM 716 C CA . ASP A 1 89 ? 25.878 1.836 -61.816 1.00 52.00 89 ASP A CA 1
ATOM 717 C C . ASP A 1 89 ? 27.304 1.269 -61.639 1.00 52.00 89 ASP A C 1
ATOM 719 O O . ASP A 1 89 ? 28.279 2.015 -61.604 1.00 52.00 89 ASP A O 1
ATOM 723 N N . ASP A 1 90 ? 27.389 -0.066 -61.542 1.00 45.75 90 ASP A N 1
ATOM 724 C CA . ASP A 1 90 ? 28.584 -0.936 -61.485 1.00 45.75 90 ASP A CA 1
ATOM 725 C C . ASP A 1 90 ? 29.108 -1.404 -60.105 1.00 45.75 90 ASP A C 1
ATOM 727 O O . ASP A 1 90 ? 30.288 -1.291 -59.775 1.00 45.75 90 ASP A O 1
ATOM 731 N N . LEU A 1 91 ? 28.274 -2.129 -59.345 1.00 47.88 91 LEU A N 1
ATOM 732 C CA . LEU A 1 91 ? 28.763 -3.072 -58.324 1.00 47.88 91 LEU A CA 1
ATOM 733 C C . LEU A 1 91 ? 29.320 -4.354 -58.974 1.00 47.88 91 LEU A C 1
ATOM 735 O O . LEU A 1 91 ? 28.623 -5.362 -59.125 1.00 47.88 91 LEU A O 1
ATOM 739 N N . GLN A 1 92 ? 30.608 -4.336 -59.327 1.00 51.09 92 GLN A N 1
ATOM 740 C CA . GLN A 1 92 ? 31.399 -5.542 -59.604 1.00 51.09 92 GLN A CA 1
ATOM 741 C C . GLN A 1 92 ? 32.819 -5.460 -59.012 1.00 51.09 92 GLN A C 1
ATOM 743 O O . GLN A 1 92 ? 33.793 -5.499 -59.756 1.00 51.09 92 GLN A O 1
ATOM 748 N N . SER A 1 93 ? 32.986 -5.463 -57.681 1.00 52.31 93 SER A N 1
ATOM 749 C CA . SER A 1 93 ? 34.116 -6.197 -57.077 1.00 52.31 93 SER A CA 1
ATOM 750 C C . SER A 1 93 ? 33.942 -6.473 -55.564 1.00 52.31 93 SER A C 1
ATOM 752 O O . SER A 1 93 ? 33.499 -5.592 -54.833 1.00 52.31 93 SER A O 1
ATOM 754 N N . PRO A 1 94 ? 34.338 -7.657 -55.049 1.00 52.78 94 PRO A N 1
ATOM 755 C CA . PRO A 1 94 ? 34.237 -8.010 -53.620 1.00 52.78 94 PRO A CA 1
ATOM 756 C C . PRO A 1 94 ? 35.188 -7.244 -52.684 1.00 52.78 94 PRO A C 1
ATOM 758 O O . PRO A 1 94 ? 35.106 -7.402 -51.471 1.00 52.78 94 PRO A O 1
ATOM 761 N N . ASN A 1 95 ? 36.126 -6.459 -53.223 1.00 59.38 95 ASN A N 1
ATOM 762 C CA . ASN A 1 95 ? 37.208 -5.857 -52.436 1.00 59.38 95 ASN A CA 1
ATOM 763 C C . ASN A 1 95 ? 36.835 -4.493 -51.825 1.00 59.38 95 ASN A C 1
ATOM 765 O O . ASN A 1 95 ? 37.545 -3.998 -50.950 1.00 59.38 95 ASN A O 1
ATOM 769 N N . GLU A 1 96 ? 35.739 -3.875 -52.265 1.00 55.88 96 GLU A N 1
ATOM 770 C CA . GLU A 1 96 ? 35.321 -2.540 -51.812 1.00 55.88 96 GLU A CA 1
ATOM 771 C C . GLU A 1 96 ? 34.417 -2.602 -50.569 1.00 55.88 96 GLU A C 1
ATOM 773 O O . GLU A 1 96 ? 34.495 -1.731 -49.700 1.00 55.88 96 GLU A O 1
ATOM 778 N N . GLU A 1 97 ? 33.654 -3.687 -50.397 1.00 53.19 97 GLU A N 1
ATOM 779 C CA . GLU A 1 97 ? 32.827 -3.921 -49.202 1.00 53.19 97 GLU A CA 1
ATOM 780 C C . GLU A 1 97 ? 33.679 -4.084 -47.928 1.00 53.19 97 GLU A C 1
ATOM 782 O O . GLU A 1 97 ? 33.325 -3.567 -46.864 1.00 53.19 97 GLU A O 1
ATOM 787 N N . GLU A 1 98 ? 34.844 -4.735 -48.033 1.00 58.00 98 GLU A N 1
ATOM 788 C CA . GLU A 1 98 ? 35.791 -4.876 -46.917 1.00 58.00 98 GLU A CA 1
ATOM 789 C C . GLU A 1 98 ? 36.419 -3.527 -46.525 1.00 58.00 98 GLU A C 1
ATOM 791 O O . GLU A 1 98 ? 36.585 -3.238 -45.338 1.00 58.00 98 GLU A O 1
ATOM 796 N N . SER A 1 99 ? 36.682 -2.656 -47.507 1.00 70.38 99 SER A N 1
ATOM 797 C CA . SER A 1 99 ? 37.228 -1.312 -47.280 1.00 70.38 99 SER A CA 1
ATOM 798 C C . SER A 1 99 ? 36.245 -0.403 -46.533 1.00 70.38 99 SER A C 1
ATOM 800 O O . SER A 1 99 ? 36.631 0.333 -45.617 1.00 70.38 99 SER A O 1
ATOM 802 N N . ILE A 1 100 ? 34.956 -0.494 -46.872 1.00 65.31 100 ILE A N 1
ATOM 803 C CA . ILE A 1 100 ? 33.889 0.276 -46.220 1.00 65.31 100 ILE A CA 1
ATOM 804 C C . ILE A 1 100 ? 33.682 -0.203 -44.776 1.00 65.31 100 ILE A C 1
ATOM 806 O O . ILE A 1 100 ? 33.564 0.619 -43.860 1.00 65.31 100 ILE A O 1
ATOM 810 N N . LEU A 1 101 ? 33.693 -1.520 -44.541 1.00 70.19 101 LEU A N 1
ATOM 811 C CA . LEU A 1 101 ? 33.587 -2.086 -43.193 1.00 70.19 101 LEU A CA 1
ATOM 812 C C . LEU A 1 101 ? 34.777 -1.688 -42.311 1.00 70.19 101 LEU A C 1
ATOM 814 O O . LEU A 1 101 ? 34.569 -1.259 -41.172 1.00 70.19 101 LEU A O 1
ATOM 818 N N . GLU A 1 102 ? 36.000 -1.731 -42.843 1.00 76.12 102 GLU A N 1
ATOM 819 C CA . GLU A 1 102 ? 37.206 -1.309 -42.120 1.00 76.12 102 GLU A CA 1
ATOM 820 C C . GLU A 1 102 ? 37.170 0.195 -41.784 1.00 76.12 102 GLU A C 1
ATOM 822 O O . GLU A 1 102 ? 37.542 0.616 -40.680 1.00 76.12 102 GLU A O 1
ATOM 827 N N . PHE A 1 103 ? 36.648 1.023 -42.696 1.00 79.62 103 PHE A N 1
ATOM 828 C CA . PHE A 1 103 ? 36.461 2.453 -42.460 1.00 79.62 103 PHE A CA 1
ATOM 829 C C . PHE A 1 103 ? 35.445 2.730 -41.338 1.00 79.62 103 PHE A C 1
ATOM 831 O O . PHE A 1 103 ? 35.732 3.514 -40.426 1.00 79.62 103 PHE A O 1
ATOM 838 N N . ILE A 1 104 ? 34.295 2.049 -41.344 1.00 80.50 104 ILE A N 1
ATOM 839 C CA . ILE A 1 104 ? 33.259 2.175 -40.303 1.00 80.50 104 ILE A CA 1
ATOM 840 C C . ILE A 1 104 ? 33.792 1.713 -38.941 1.00 80.50 104 ILE A C 1
ATOM 842 O O . ILE A 1 104 ? 33.585 2.377 -37.918 1.00 80.50 104 ILE A O 1
ATOM 846 N N . GLU A 1 105 ? 34.520 0.598 -38.906 1.00 79.62 105 GLU A N 1
ATOM 847 C CA . GLU A 1 105 ? 35.082 0.046 -37.674 1.00 79.62 105 GLU A CA 1
ATOM 848 C C . GLU A 1 105 ? 36.122 0.996 -37.055 1.00 79.62 105 GLU A C 1
ATOM 850 O O . GLU A 1 105 ? 36.143 1.228 -35.837 1.00 79.62 105 GLU A O 1
ATOM 855 N N . LYS A 1 106 ? 36.910 1.664 -37.904 1.00 82.50 106 LYS A N 1
ATOM 856 C CA . LYS A 1 106 ? 37.866 2.700 -37.499 1.00 82.50 106 LYS A CA 1
ATOM 857 C C . LYS A 1 106 ? 37.174 3.946 -36.933 1.00 82.50 106 LYS A C 1
ATOM 859 O O . LYS A 1 106 ? 37.610 4.436 -35.888 1.00 82.50 106 LYS A O 1
ATOM 864 N N . GLN A 1 107 ? 36.083 4.421 -37.546 1.00 79.94 107 GLN A N 1
ATOM 865 C CA . GLN A 1 107 ? 35.293 5.553 -37.023 1.00 79.94 107 GLN A CA 1
ATOM 866 C C . GLN A 1 107 ? 34.631 5.228 -35.673 1.00 79.94 107 GLN A C 1
ATOM 868 O O . GLN A 1 107 ? 34.621 6.045 -34.751 1.00 79.94 107 GLN A O 1
ATOM 873 N N . ASN A 1 108 ? 34.139 4.002 -35.496 1.00 78.38 108 ASN A N 1
ATOM 874 C CA . ASN A 1 108 ? 33.548 3.579 -34.225 1.00 78.38 108 ASN A CA 1
ATOM 875 C C . ASN A 1 108 ? 34.591 3.496 -33.099 1.00 78.38 108 ASN A C 1
ATOM 877 O O . ASN A 1 108 ? 34.320 3.874 -31.952 1.00 78.38 108 ASN A O 1
ATOM 881 N N . LYS A 1 109 ? 35.816 3.064 -33.420 1.00 83.19 109 LYS A N 1
ATOM 882 C CA . LYS A 1 109 ? 36.929 2.994 -32.464 1.00 83.19 109 LYS A CA 1
ATOM 883 C C . LYS A 1 109 ? 37.374 4.381 -31.989 1.00 83.19 109 LYS A C 1
ATOM 885 O O . LYS A 1 109 ? 37.560 4.575 -30.785 1.00 83.19 109 LYS A O 1
ATOM 890 N N . THR A 1 110 ? 37.488 5.359 -32.890 1.00 78.94 110 THR A N 1
ATOM 891 C CA . THR A 1 110 ? 37.835 6.747 -32.523 1.00 78.94 110 THR A CA 1
ATOM 892 C C . THR A 1 110 ? 36.739 7.393 -31.668 1.00 78.94 110 THR A C 1
ATOM 894 O O . THR A 1 110 ? 37.037 8.063 -30.671 1.00 78.94 110 THR A O 1
ATOM 897 N N . LEU A 1 111 ? 35.464 7.122 -31.975 1.00 75.00 111 LEU A N 1
ATOM 898 C CA . LEU A 1 111 ? 34.327 7.599 -31.190 1.00 75.00 111 LEU A CA 1
ATOM 899 C C . LEU A 1 111 ? 34.353 7.041 -29.754 1.00 75.00 111 LEU A C 1
ATOM 901 O O . LEU A 1 111 ? 34.197 7.810 -28.800 1.00 75.00 111 LEU A O 1
ATOM 905 N N . LEU A 1 112 ? 34.619 5.742 -29.580 1.00 75.38 112 LEU A N 1
ATOM 906 C CA . LEU A 1 112 ? 34.745 5.091 -28.267 1.00 75.38 112 LEU A CA 1
ATOM 907 C C . LEU A 1 112 ? 35.897 5.670 -27.430 1.00 75.38 112 LEU A C 1
ATOM 909 O O . LEU A 1 112 ? 35.717 5.943 -26.240 1.00 75.38 112 LEU A O 1
ATOM 913 N N . GLU A 1 113 ? 37.058 5.914 -28.040 1.00 79.06 113 GLU A N 1
ATOM 914 C CA . GLU A 1 113 ? 38.226 6.508 -27.372 1.00 79.06 113 GLU A CA 1
ATOM 915 C C . GLU A 1 113 ? 37.929 7.944 -26.888 1.00 79.06 113 GLU A C 1
ATOM 917 O O . GLU A 1 113 ? 38.238 8.336 -25.753 1.00 79.06 113 GLU A O 1
ATOM 922 N N . SER A 1 114 ? 37.209 8.718 -27.709 1.00 73.44 114 SER A N 1
ATOM 923 C CA . SER A 1 114 ? 36.755 10.068 -27.351 1.00 73.44 114 SER A CA 1
ATOM 924 C C . SER A 1 114 ? 35.729 10.070 -26.204 1.00 73.44 114 SER A C 1
ATOM 926 O O . SER A 1 114 ? 35.657 11.025 -25.429 1.00 73.44 114 SER A O 1
ATOM 928 N N . GLN A 1 115 ? 34.909 9.021 -26.069 1.00 74.06 115 GLN A N 1
ATOM 929 C CA . GLN A 1 115 ? 33.945 8.896 -24.971 1.00 74.06 115 GLN A CA 1
ATOM 930 C C . GLN A 1 115 ? 34.617 8.443 -23.668 1.00 74.06 115 GLN A C 1
ATOM 932 O O . GLN A 1 115 ? 34.276 8.954 -22.597 1.00 74.06 115 GLN A O 1
ATOM 937 N N . LYS A 1 116 ? 35.609 7.545 -23.743 1.00 73.56 116 LYS A N 1
ATOM 938 C CA . LYS A 1 116 ? 36.410 7.112 -22.583 1.00 73.56 116 LYS A CA 1
ATOM 939 C C . LYS A 1 116 ? 37.172 8.282 -21.960 1.00 73.56 116 LYS A C 1
ATOM 941 O O . LYS A 1 116 ? 37.050 8.512 -20.758 1.00 73.56 116 LYS A O 1
ATOM 946 N N . SER A 1 117 ? 37.867 9.077 -22.775 1.00 62.91 117 SER A N 1
ATOM 947 C CA . SER A 1 117 ? 38.605 10.263 -22.307 1.00 62.91 117 SER A CA 1
ATOM 948 C C . SER A 1 117 ? 37.693 11.333 -21.686 1.00 62.91 117 SER A C 1
ATOM 950 O O . SER A 1 117 ? 38.043 11.929 -20.668 1.00 62.91 117 SER A O 1
ATOM 952 N N . ARG A 1 118 ? 36.475 11.528 -22.213 1.00 62.72 118 ARG A N 1
ATOM 953 C CA . ARG A 1 118 ? 35.451 12.403 -21.604 1.00 62.72 118 ARG A CA 1
ATOM 954 C C . ARG A 1 118 ? 34.949 11.895 -20.248 1.00 62.72 118 ARG A C 1
ATOM 956 O O . ARG A 1 118 ? 34.664 12.700 -19.364 1.00 62.72 118 ARG A O 1
ATOM 963 N N . LYS A 1 119 ? 34.842 10.576 -20.065 1.00 60.50 119 LYS A N 1
ATOM 964 C CA . LYS A 1 119 ? 34.401 9.954 -18.804 1.00 60.50 119 LYS A CA 1
ATOM 965 C C . LYS A 1 119 ? 35.470 10.058 -17.710 1.00 60.50 119 LYS A C 1
ATOM 967 O O . LYS A 1 119 ? 35.117 10.334 -16.569 1.00 60.50 119 LYS A O 1
ATOM 972 N N . ILE A 1 120 ? 36.746 9.929 -18.084 1.00 57.19 120 ILE A N 1
ATOM 973 C CA . ILE A 1 120 ? 37.912 10.064 -17.190 1.00 57.19 120 ILE A CA 1
ATOM 974 C C . ILE A 1 120 ? 38.043 11.503 -16.663 1.00 57.19 120 ILE A C 1
ATOM 976 O O . ILE A 1 120 ? 38.120 11.706 -15.453 1.00 57.19 120 ILE A O 1
ATOM 980 N N . LYS A 1 121 ? 37.914 12.512 -17.535 1.00 54.50 121 LYS A N 1
ATOM 981 C CA . LYS A 1 121 ? 37.924 13.931 -17.122 1.00 54.50 121 LYS A CA 1
ATOM 982 C C . LYS A 1 121 ? 36.779 14.280 -16.158 1.00 54.50 121 LYS A C 1
ATOM 984 O O . LYS A 1 121 ? 36.947 15.063 -15.236 1.00 54.50 121 LYS A O 1
ATOM 989 N N . LYS A 1 122 ? 35.610 13.648 -16.318 1.00 53.09 122 LYS A N 1
ATOM 990 C CA . LYS A 1 122 ? 34.435 13.883 -15.457 1.00 53.09 122 LYS A CA 1
ATOM 991 C C . LYS A 1 122 ? 34.549 13.229 -14.070 1.00 53.09 122 LYS A C 1
ATOM 993 O O . LYS A 1 122 ? 33.856 13.657 -13.150 1.00 53.09 122 LYS A O 1
ATOM 998 N N . SER A 1 123 ? 35.383 12.196 -13.917 1.00 53.22 123 SER A N 1
ATOM 999 C CA . SER A 1 123 ? 35.665 11.563 -12.619 1.00 53.22 123 SER A CA 1
ATOM 1000 C C . SER A 1 123 ? 36.724 12.292 -11.790 1.00 53.22 123 SER A C 1
ATOM 1002 O O . SER A 1 123 ? 36.693 12.175 -10.568 1.00 53.22 123 SER A O 1
ATOM 1004 N N . GLU A 1 124 ? 37.616 13.061 -12.419 1.00 57.34 124 GLU A N 1
ATOM 1005 C CA . GLU A 1 124 ? 38.676 13.811 -11.725 1.00 57.34 124 GLU A CA 1
ATOM 1006 C C . GLU A 1 124 ? 38.141 15.086 -11.042 1.00 57.34 124 GLU A C 1
ATOM 1008 O O . GLU A 1 124 ? 38.539 15.394 -9.921 1.00 57.34 124 GLU A O 1
ATOM 1013 N N . ASP A 1 125 ? 37.137 15.752 -11.623 1.00 49.47 125 ASP A N 1
ATOM 1014 C CA . ASP A 1 125 ? 36.586 17.015 -11.094 1.00 49.47 125 ASP A CA 1
ATOM 1015 C C . ASP A 1 125 ? 35.475 16.848 -10.024 1.00 49.47 125 ASP A C 1
ATOM 1017 O O . ASP A 1 125 ? 34.889 17.823 -9.546 1.00 49.47 125 ASP A O 1
ATOM 1021 N N . GLY A 1 126 ? 35.146 15.611 -9.626 1.00 48.38 126 GLY A N 1
ATOM 1022 C CA . GLY A 1 126 ? 33.927 15.287 -8.866 1.00 48.38 126 GLY A CA 1
ATOM 1023 C C . GLY A 1 126 ? 34.085 14.860 -7.400 1.00 48.38 126 GLY A C 1
ATOM 1024 O O . GLY A 1 126 ? 33.088 14.485 -6.779 1.00 48.38 126 GLY A O 1
ATOM 1025 N N . SER A 1 127 ? 35.281 14.876 -6.800 1.00 44.62 127 SER A N 1
ATOM 1026 C CA . SER A 1 127 ? 35.491 14.327 -5.446 1.00 44.62 127 SER A CA 1
ATOM 1027 C C . SER A 1 127 ? 35.283 15.351 -4.314 1.00 44.62 127 SER A C 1
ATOM 1029 O O . SER A 1 127 ? 36.212 15.684 -3.576 1.00 44.62 127 SER A O 1
ATOM 1031 N N . LYS A 1 128 ? 34.051 15.834 -4.102 1.00 46.06 128 LYS A N 1
ATOM 1032 C CA . LYS A 1 128 ? 33.666 16.469 -2.823 1.00 46.06 128 LYS A CA 1
ATOM 1033 C C . LYS A 1 128 ? 32.921 15.453 -1.950 1.00 46.06 128 LYS A C 1
ATOM 1035 O O . LYS A 1 128 ? 31.780 15.085 -2.214 1.00 46.06 128 LYS A O 1
ATOM 1040 N N . LYS A 1 129 ? 33.623 14.977 -0.914 1.00 43.44 129 LYS A N 1
ATOM 1041 C CA . LYS A 1 129 ? 33.182 14.004 0.100 1.00 43.44 129 LYS A CA 1
ATOM 1042 C C . LYS A 1 129 ? 31.838 14.412 0.724 1.00 43.44 129 LYS A C 1
ATOM 1044 O O . LYS A 1 129 ? 31.743 15.451 1.373 1.00 43.44 129 LYS A O 1
ATOM 1049 N N . ARG A 1 130 ? 30.814 13.561 0.604 1.00 49.59 130 ARG A N 1
ATOM 1050 C CA . ARG A 1 130 ? 29.586 13.664 1.410 1.00 49.59 130 ARG A CA 1
ATOM 1051 C C . ARG A 1 130 ? 29.905 13.203 2.836 1.00 49.59 130 ARG A C 1
ATOM 1053 O O . ARG A 1 130 ? 30.360 12.079 3.032 1.00 49.59 130 ARG A O 1
ATOM 1060 N N . LYS A 1 131 ? 29.695 14.082 3.822 1.00 44.62 131 LYS A N 1
ATOM 1061 C CA . LYS A 1 131 ? 29.800 13.778 5.259 1.00 44.62 131 LYS A CA 1
ATOM 1062 C C . LYS A 1 131 ? 28.835 12.635 5.606 1.00 44.62 131 LYS A C 1
ATOM 1064 O O . LYS A 1 131 ? 27.636 12.748 5.366 1.00 44.62 131 LYS A O 1
ATOM 1069 N N . LYS A 1 132 ? 29.371 11.545 6.157 1.00 40.09 132 LYS A N 1
ATOM 1070 C CA . LYS A 1 132 ? 28.614 10.414 6.703 1.00 40.09 132 LYS A CA 1
ATOM 1071 C C . LYS A 1 132 ? 28.004 10.865 8.032 1.00 40.09 132 LYS A C 1
ATOM 1073 O O . LYS A 1 132 ? 28.742 11.151 8.969 1.00 40.09 132 LYS A O 1
ATOM 1078 N N . VAL A 1 133 ? 26.683 10.999 8.082 1.00 40.47 133 VAL A N 1
ATOM 1079 C CA . VAL A 1 133 ? 25.953 11.241 9.332 1.00 40.47 133 VAL A CA 1
ATOM 1080 C C . VAL A 1 133 ? 25.861 9.895 10.048 1.00 40.47 133 VAL A C 1
ATOM 1082 O O . VAL A 1 133 ? 25.435 8.915 9.436 1.00 40.47 133 VAL A O 1
ATOM 1085 N N . GLN A 1 134 ? 26.345 9.825 11.288 1.00 35.62 134 GLN A N 1
ATOM 1086 C CA . GLN A 1 134 ? 26.181 8.644 12.130 1.00 35.62 134 GLN A CA 1
ATOM 1087 C C . GLN A 1 134 ? 24.721 8.567 12.582 1.00 35.62 134 GLN A C 1
ATOM 1089 O 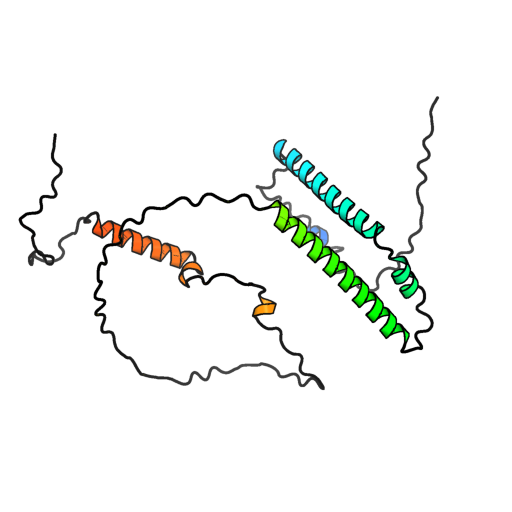O . GLN A 1 134 ? 24.164 9.557 13.049 1.00 35.62 134 GLN A O 1
ATOM 1094 N N . PHE A 1 135 ? 24.103 7.410 12.373 1.00 30.41 135 PHE A N 1
ATOM 1095 C CA . PHE A 1 135 ? 22.781 7.080 12.882 1.00 30.41 135 PHE A CA 1
ATOM 1096 C C . PHE A 1 135 ? 23.006 6.150 14.071 1.00 30.41 135 PHE A C 1
ATOM 1098 O O . PHE A 1 135 ? 23.611 5.093 13.898 1.00 30.41 135 PHE A O 1
ATOM 1105 N N . GLU A 1 136 ? 22.614 6.590 15.265 1.00 38.25 136 GLU A N 1
ATOM 1106 C CA . GLU A 1 136 ? 22.696 5.789 16.485 1.00 38.25 136 GLU A CA 1
ATOM 1107 C C . GLU A 1 136 ? 21.700 4.630 16.405 1.00 38.25 136 GLU A C 1
ATOM 1109 O O . GLU A 1 136 ? 20.507 4.804 16.147 1.00 38.25 136 GLU A O 1
ATOM 1114 N N . GLU A 1 137 ? 22.238 3.432 16.583 1.00 38.97 137 GLU A N 1
ATOM 1115 C CA . GLU A 1 137 ? 21.536 2.162 16.559 1.00 38.97 137 GLU A CA 1
ATOM 1116 C C . GLU A 1 137 ? 20.827 1.981 17.908 1.00 38.97 137 GLU A C 1
ATOM 1118 O O . GLU A 1 137 ? 21.443 1.665 18.924 1.00 38.97 137 GLU A O 1
ATOM 1123 N N . ILE A 1 138 ? 19.521 2.248 17.942 1.00 40.78 138 ILE A N 1
ATOM 1124 C CA . ILE A 1 138 ? 18.670 1.850 19.066 1.00 40.78 138 ILE A CA 1
ATOM 1125 C C . ILE A 1 138 ? 18.422 0.352 18.909 1.00 40.78 138 ILE A C 1
ATOM 1127 O O . ILE A 1 138 ? 17.786 -0.075 17.944 1.00 40.78 138 ILE A O 1
ATOM 1131 N N . GLY A 1 139 ? 18.977 -0.410 19.853 1.00 37.81 139 GLY A N 1
ATOM 1132 C CA . GLY A 1 139 ? 18.929 -1.864 19.911 1.00 37.81 139 GLY A CA 1
ATOM 1133 C C . GLY A 1 139 ? 17.522 -2.413 19.709 1.00 37.81 139 GLY A C 1
ATOM 1134 O O . GLY A 1 139 ? 16.569 -2.023 20.384 1.00 37.81 139 GLY A O 1
ATOM 1135 N N . SER A 1 140 ? 17.402 -3.323 18.749 1.00 40.34 140 SER A N 1
ATOM 1136 C CA . SER A 1 140 ? 16.268 -4.224 18.655 1.00 40.34 140 SER A CA 1
ATOM 1137 C C . SER A 1 140 ? 16.481 -5.342 19.666 1.00 40.34 140 SER A C 1
ATOM 1139 O O . SER A 1 140 ? 17.278 -6.243 19.418 1.00 40.34 140 SER A O 1
ATOM 1141 N N . ASP A 1 141 ? 15.778 -5.261 20.793 1.00 35.69 141 ASP A N 1
ATOM 1142 C CA . ASP A 1 141 ? 15.560 -6.410 21.663 1.00 35.69 141 ASP A CA 1
ATOM 1143 C C . ASP A 1 141 ? 14.977 -7.552 20.820 1.00 35.69 141 ASP A C 1
ATOM 1145 O O . ASP A 1 141 ? 13.911 -7.425 20.201 1.00 35.69 141 ASP A O 1
ATOM 1149 N N . GLU A 1 142 ? 15.729 -8.646 20.764 1.00 40.03 142 GLU A N 1
ATOM 1150 C CA . GLU A 1 142 ? 15.327 -9.915 20.183 1.00 40.03 142 GLU A CA 1
ATOM 1151 C C . GLU A 1 142 ? 14.105 -10.419 20.958 1.00 40.03 142 GLU A C 1
ATOM 1153 O O . GLU A 1 142 ? 14.190 -10.870 22.097 1.00 40.03 142 GLU A O 1
ATOM 1158 N N . CYS A 1 143 ? 12.927 -10.279 20.354 1.00 32.78 143 CYS A N 1
ATOM 1159 C CA . CYS A 1 143 ? 11.765 -11.056 20.743 1.00 32.78 143 CYS A CA 1
ATOM 1160 C C . CYS A 1 143 ? 11.766 -12.306 19.871 1.00 32.78 143 CYS A C 1
ATOM 1162 O O . CYS A 1 143 ? 11.345 -12.276 18.714 1.00 32.78 143 CYS A O 1
ATOM 1164 N N . GLU A 1 144 ? 12.307 -13.372 20.448 1.00 40.66 144 GLU A N 1
ATOM 1165 C CA . GLU A 1 144 ? 12.168 -14.747 19.990 1.00 40.66 144 GLU A CA 1
ATOM 1166 C C . GLU A 1 144 ? 10.665 -15.047 19.893 1.00 40.66 144 GLU A C 1
ATOM 1168 O O . GLU A 1 144 ? 9.916 -14.985 20.871 1.00 40.66 144 GLU A O 1
ATOM 1173 N N . PHE A 1 145 ? 10.195 -15.180 18.658 1.00 38.00 145 PHE A N 1
ATOM 1174 C CA . PHE A 1 145 ? 8.836 -15.567 18.331 1.00 38.00 145 PHE A CA 1
ATOM 1175 C C . PHE A 1 145 ? 8.930 -17.032 17.929 1.00 38.00 145 PHE A C 1
ATOM 1177 O O . PHE A 1 145 ? 9.324 -17.327 16.803 1.00 38.00 145 PHE A O 1
ATOM 1184 N N . ASP A 1 146 ? 8.659 -17.916 18.888 1.00 39.34 146 ASP A N 1
ATOM 1185 C CA . ASP A 1 146 ? 8.476 -19.345 18.652 1.00 39.34 146 ASP A CA 1
ATOM 1186 C C . ASP A 1 146 ? 7.236 -19.529 17.759 1.00 39.34 146 ASP A C 1
ATOM 1188 O O . ASP A 1 146 ? 6.099 -19.552 18.234 1.00 39.34 146 ASP A O 1
ATOM 1192 N N . ASP A 1 147 ? 7.460 -19.571 16.444 1.00 42.09 147 ASP A N 1
ATOM 1193 C CA . ASP A 1 147 ? 6.513 -20.078 15.448 1.00 42.09 147 ASP A CA 1
ATOM 1194 C C . ASP A 1 147 ? 6.572 -21.618 15.478 1.00 42.09 147 ASP A C 1
ATOM 1196 O O . ASP A 1 147 ? 7.109 -22.254 14.572 1.00 42.09 147 ASP A O 1
ATOM 1200 N N . ASP A 1 148 ? 6.029 -22.222 16.536 1.00 48.66 148 ASP A N 1
ATOM 1201 C CA . ASP A 1 148 ? 5.584 -23.620 16.500 1.00 48.66 148 ASP A CA 1
ATOM 1202 C C . ASP A 1 148 ? 4.222 -23.674 15.783 1.00 48.66 148 ASP A C 1
ATOM 1204 O O . ASP A 1 148 ? 3.180 -23.895 16.399 1.00 48.66 148 ASP A O 1
ATOM 1208 N N . ASP A 1 149 ? 4.229 -23.429 14.470 1.00 47.38 149 ASP A N 1
ATOM 1209 C CA . ASP A 1 149 ? 3.145 -23.844 13.575 1.00 47.38 149 ASP A CA 1
ATOM 1210 C C . ASP A 1 149 ? 3.601 -25.135 12.867 1.00 47.38 149 ASP A C 1
ATOM 1212 O O . ASP A 1 149 ? 4.161 -25.138 11.767 1.00 47.38 149 ASP A O 1
ATOM 1216 N N . ASP A 1 150 ? 3.395 -26.242 13.582 1.00 56.06 150 ASP A N 1
ATOM 1217 C CA . ASP A 1 150 ? 3.272 -27.604 13.061 1.00 56.06 150 ASP A CA 1
ATOM 1218 C C . ASP A 1 150 ? 2.043 -27.663 12.141 1.00 56.06 150 ASP A C 1
ATOM 1220 O O . ASP A 1 150 ? 0.920 -27.852 12.599 1.00 56.06 150 ASP A O 1
ATOM 1224 N N . ASP A 1 151 ? 2.249 -27.450 10.842 1.00 49.12 151 ASP A N 1
ATOM 1225 C CA . ASP A 1 151 ? 1.233 -27.671 9.811 1.00 49.12 151 ASP A CA 1
ATOM 1226 C C . ASP A 1 151 ? 1.836 -28.519 8.680 1.00 49.12 151 ASP A C 1
ATOM 1228 O O . ASP A 1 151 ? 2.406 -28.016 7.713 1.00 49.12 151 ASP A O 1
ATOM 1232 N N . GLY A 1 152 ? 1.723 -2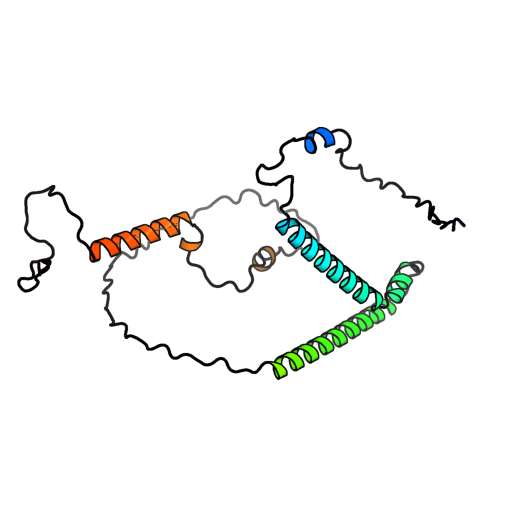9.836 8.872 1.00 48.09 152 GLY A N 1
ATOM 1233 C CA . GLY A 1 152 ? 1.394 -30.832 7.849 1.00 48.09 152 GLY A CA 1
ATOM 1234 C C . GLY A 1 152 ? 2.158 -30.792 6.525 1.00 48.09 152 GLY A C 1
ATOM 1235 O O . GLY A 1 152 ? 1.782 -30.091 5.588 1.00 48.09 152 GLY A O 1
ATOM 1236 N N . ASP A 1 153 ? 3.144 -31.680 6.416 1.00 45.50 153 ASP A N 1
ATOM 1237 C CA . ASP A 1 153 ? 3.591 -32.285 5.158 1.00 45.50 153 ASP A CA 1
ATOM 1238 C C . ASP A 1 153 ? 2.406 -33.002 4.478 1.00 45.50 153 ASP A C 1
ATOM 1240 O O . ASP A 1 153 ? 2.103 -34.154 4.781 1.00 45.50 153 ASP A O 1
ATOM 1244 N N . ASP A 1 154 ? 1.689 -32.291 3.604 1.00 46.81 154 ASP A N 1
ATOM 1245 C CA . ASP A 1 154 ? 0.711 -32.864 2.672 1.00 46.81 154 ASP A CA 1
ATOM 1246 C C . ASP A 1 154 ? 1.436 -33.243 1.376 1.00 46.81 154 ASP A C 1
ATOM 1248 O O . ASP A 1 154 ? 1.378 -32.571 0.344 1.00 46.81 154 ASP A O 1
ATOM 1252 N N . THR A 1 155 ? 2.223 -34.311 1.474 1.00 52.97 155 THR A N 1
ATOM 1253 C CA . THR A 1 155 ? 2.715 -35.060 0.325 1.00 52.97 155 THR A CA 1
ATOM 1254 C C . THR A 1 155 ? 1.543 -35.851 -0.255 1.00 52.97 155 THR A C 1
ATOM 1256 O O . THR A 1 155 ? 1.259 -36.972 0.163 1.00 52.97 155 THR A O 1
ATOM 1259 N N . GLY A 1 156 ? 0.853 -35.265 -1.232 1.00 42.56 156 GLY A N 1
ATOM 1260 C CA . GLY A 1 156 ? -0.243 -35.936 -1.916 1.00 42.56 156 GLY A CA 1
ATOM 1261 C C . GLY A 1 156 ? -0.688 -35.237 -3.194 1.00 42.56 156 GLY A C 1
ATOM 1262 O O . GLY A 1 156 ? -1.241 -34.148 -3.146 1.00 42.56 156 GLY A O 1
ATOM 1263 N N . ASP A 1 157 ? -0.520 -35.964 -4.297 1.00 40.28 157 ASP A N 1
ATOM 1264 C CA . ASP A 1 157 ? -1.304 -35.872 -5.533 1.00 40.28 157 ASP A CA 1
ATOM 1265 C C . ASP A 1 157 ? -0.820 -34.899 -6.622 1.00 40.28 157 ASP A C 1
ATOM 1267 O O . ASP A 1 157 ? -1.370 -33.832 -6.890 1.00 40.28 157 ASP A O 1
ATOM 1271 N N . ASP A 1 158 ? 0.241 -35.349 -7.295 1.00 47.09 158 ASP A N 1
ATOM 1272 C CA . ASP A 1 158 ? 0.597 -34.973 -8.663 1.00 47.09 158 ASP A CA 1
ATOM 1273 C C . ASP A 1 158 ? -0.434 -35.646 -9.602 1.00 47.09 158 ASP A C 1
ATOM 1275 O O . ASP A 1 158 ? -0.171 -36.695 -10.190 1.00 47.09 158 ASP A O 1
ATOM 1279 N N . GLU A 1 159 ? -1.660 -35.107 -9.664 1.00 49.09 159 GLU A N 1
ATOM 1280 C CA . GLU A 1 159 ? -2.609 -35.464 -10.725 1.00 49.09 159 GLU A CA 1
ATOM 1281 C C . GLU A 1 159 ? -2.175 -34.770 -12.022 1.00 49.09 159 GLU A C 1
ATOM 1283 O O . GLU A 1 159 ? -2.078 -33.543 -12.112 1.00 49.09 159 GLU A O 1
ATOM 1288 N N . GLU A 1 160 ? -1.894 -35.597 -13.024 1.00 47.44 160 GLU A N 1
ATOM 1289 C CA . GLU A 1 160 ? -1.576 -35.235 -14.400 1.00 47.44 160 GLU A CA 1
ATOM 1290 C C . GLU A 1 160 ? -2.693 -34.355 -14.999 1.00 47.44 160 GLU A C 1
ATOM 1292 O O . GLU A 1 160 ? -3.699 -34.846 -15.512 1.00 47.44 160 GLU A O 1
ATOM 1297 N N . ASP A 1 161 ? -2.519 -33.031 -14.951 1.00 40.31 161 ASP A N 1
ATOM 1298 C CA . ASP A 1 161 ? -3.299 -32.082 -15.752 1.00 40.31 161 ASP A CA 1
ATOM 1299 C C . ASP A 1 161 ? -2.780 -32.134 -17.196 1.00 40.31 161 ASP A C 1
ATOM 1301 O O . ASP A 1 161 ? -1.947 -31.326 -17.620 1.00 40.31 161 ASP A O 1
ATOM 1305 N N . GLU A 1 162 ? -3.253 -33.128 -17.956 1.00 48.00 162 GLU A N 1
ATOM 1306 C CA . GLU A 1 162 ? -3.200 -33.118 -19.420 1.00 48.00 162 GLU A CA 1
ATOM 1307 C C . GLU A 1 162 ? -4.140 -32.027 -19.959 1.00 48.00 162 GLU A C 1
ATOM 1309 O O . GLU A 1 162 ? -5.217 -32.271 -20.509 1.00 48.00 162 GLU A O 1
ATOM 1314 N N . GLY A 1 163 ? -3.705 -30.781 -19.786 1.00 40.06 163 GLY A N 1
ATOM 1315 C CA . GLY A 1 163 ? -4.236 -29.623 -20.479 1.00 40.06 163 GLY A CA 1
ATOM 1316 C C . GLY A 1 163 ? -3.830 -29.689 -21.945 1.00 40.06 163 GLY A C 1
ATOM 1317 O O . GLY A 1 163 ? -2.697 -29.381 -22.303 1.00 40.06 163 GLY A O 1
ATOM 1318 N N . SER A 1 164 ? -4.784 -30.098 -22.775 1.00 44.75 164 SER A N 1
ATOM 1319 C CA . SER A 1 164 ? -4.762 -30.063 -24.234 1.00 44.75 164 SER A CA 1
ATOM 1320 C C . SER A 1 164 ? -4.132 -28.774 -24.784 1.00 44.75 164 SER A C 1
ATOM 1322 O O . SER A 1 164 ? -4.749 -27.705 -24.751 1.00 44.75 164 SER A O 1
ATOM 1324 N N . ASP A 1 165 ? -2.922 -28.894 -25.333 1.00 41.81 165 ASP A N 1
ATOM 1325 C CA . ASP A 1 165 ? -2.303 -27.893 -26.200 1.00 41.81 165 ASP A CA 1
ATOM 1326 C C . ASP A 1 165 ? -3.078 -27.842 -27.531 1.00 41.81 165 ASP A C 1
ATOM 1328 O O . ASP A 1 165 ? -2.705 -28.467 -28.526 1.00 41.81 165 ASP A O 1
ATOM 1332 N N . GLU A 1 166 ? -4.198 -27.117 -27.539 1.00 47.56 166 GLU A N 1
ATOM 1333 C CA . GLU A 1 166 ? -4.892 -26.741 -28.769 1.00 47.56 166 GLU A CA 1
ATOM 1334 C C . GLU A 1 166 ? -4.039 -25.716 -29.542 1.00 47.56 166 GLU A C 1
ATOM 1336 O O . GLU A 1 166 ? -3.836 -24.570 -29.133 1.00 47.56 166 GLU A O 1
ATOM 1341 N N . ASP A 1 167 ? -3.552 -26.189 -30.688 1.00 40.59 167 ASP A N 1
ATOM 1342 C CA . ASP A 1 167 ? -3.252 -25.438 -31.904 1.00 40.59 167 ASP A CA 1
ATOM 1343 C C . ASP A 1 167 ? -2.084 -24.441 -31.863 1.00 40.59 167 ASP A C 1
ATOM 1345 O O . ASP A 1 167 ? -2.227 -23.242 -32.110 1.00 40.59 167 ASP A O 1
ATOM 1349 N N . HIS A 1 168 ? -0.863 -24.966 -31.719 1.00 46.84 168 HIS A N 1
ATOM 1350 C CA . HIS A 1 168 ? 0.294 -24.346 -32.368 1.00 46.84 168 HIS A CA 1
ATOM 1351 C C . HIS A 1 168 ? 0.536 -25.019 -33.726 1.00 46.84 168 HIS A C 1
ATOM 1353 O O . HIS A 1 168 ? 1.319 -25.959 -33.855 1.00 46.84 168 HIS A O 1
ATOM 1359 N N . GLU A 1 169 ? -0.167 -24.528 -34.749 1.00 46.50 169 GLU A N 1
ATOM 1360 C CA . GLU A 1 169 ? 0.032 -24.883 -36.155 1.00 46.50 169 GLU A CA 1
ATOM 1361 C C . GLU A 1 169 ? 1.517 -24.703 -36.527 1.00 46.50 169 GLU A C 1
ATOM 1363 O O . GLU A 1 169 ? 2.045 -23.592 -36.626 1.00 46.50 169 GLU A O 1
ATOM 1368 N N . VAL A 1 170 ? 2.233 -25.823 -36.646 1.00 45.31 170 VAL A N 1
ATOM 1369 C CA . VAL A 1 170 ? 3.647 -25.852 -37.031 1.00 45.31 170 VAL A CA 1
ATOM 1370 C C . VAL A 1 170 ? 3.721 -25.686 -38.545 1.00 45.31 170 VAL A C 1
ATOM 1372 O O . VAL A 1 170 ? 3.774 -26.660 -39.297 1.00 45.31 170 VAL A O 1
ATOM 1375 N N . GLU A 1 171 ? 3.725 -24.435 -39.009 1.00 55.03 171 GLU A N 1
ATOM 1376 C CA . GLU A 1 171 ? 4.125 -24.123 -40.380 1.00 55.03 171 GLU A CA 1
ATOM 1377 C C . GLU A 1 171 ? 5.550 -24.649 -40.614 1.00 55.03 171 GLU A C 1
ATOM 1379 O O . GLU A 1 171 ? 6.543 -24.141 -40.079 1.00 55.03 171 GLU A O 1
ATOM 1384 N N . GLN A 1 172 ? 5.653 -25.699 -41.428 1.00 45.81 172 GLN A N 1
ATOM 1385 C CA . GLN A 1 172 ? 6.917 -26.255 -41.897 1.00 45.81 172 GLN A CA 1
ATOM 1386 C C . GLN A 1 172 ? 7.540 -25.296 -42.916 1.00 45.81 172 GLN A C 1
ATOM 1388 O O . GLN A 1 172 ? 7.423 -25.468 -44.128 1.00 45.81 172 GLN A O 1
ATOM 1393 N N . HIS A 1 173 ? 8.216 -24.261 -42.419 1.00 50.19 173 HIS A N 1
ATOM 1394 C CA . HIS A 1 173 ? 8.996 -23.357 -43.253 1.00 50.19 173 HIS A CA 1
ATOM 1395 C C . HIS A 1 173 ? 10.422 -23.905 -43.433 1.00 50.19 173 HIS A C 1
ATOM 1397 O O . HIS A 1 173 ? 11.201 -24.017 -42.481 1.00 50.19 173 HIS A O 1
ATOM 1403 N N . ASN A 1 174 ? 10.762 -24.244 -44.679 1.00 46.88 174 ASN A N 1
ATOM 1404 C CA . ASN A 1 174 ? 12.089 -24.680 -45.114 1.00 46.88 174 ASN A CA 1
ATOM 1405 C C . ASN A 1 174 ? 13.220 -23.770 -44.581 1.00 46.88 174 ASN A C 1
ATOM 1407 O O . ASN A 1 174 ? 13.214 -22.561 -44.801 1.00 46.88 174 ASN A O 1
ATOM 1411 N N . GLY A 1 175 ? 14.242 -24.380 -43.968 1.00 56.28 175 GLY A N 1
ATOM 1412 C CA . GLY A 1 175 ? 15.627 -23.894 -44.045 1.00 56.28 175 GLY A CA 1
ATOM 1413 C C . GLY A 1 175 ? 16.025 -22.671 -43.209 1.00 56.28 175 GLY A C 1
ATOM 1414 O O . GLY A 1 175 ? 16.678 -21.783 -43.742 1.00 56.28 175 GLY A O 1
ATOM 1415 N N . ARG A 1 176 ? 15.664 -22.644 -41.917 1.00 66.25 176 ARG A N 1
ATOM 1416 C CA . ARG A 1 176 ? 16.292 -21.956 -40.752 1.00 66.25 176 ARG A CA 1
ATOM 1417 C C . ARG A 1 176 ? 15.160 -21.554 -39.810 1.00 66.25 176 ARG A C 1
ATOM 1419 O O . ARG A 1 176 ? 14.547 -20.504 -39.984 1.00 66.25 176 ARG A O 1
ATOM 1426 N N . GLN A 1 177 ? 14.882 -22.386 -38.807 1.00 76.50 177 GLN A N 1
ATOM 1427 C CA . GLN A 1 177 ? 13.926 -22.042 -37.755 1.00 76.50 177 GLN A CA 1
ATOM 1428 C C . GLN A 1 177 ? 14.331 -20.693 -37.137 1.00 76.50 177 GLN A C 1
ATOM 1430 O O . GLN A 1 177 ? 15.430 -20.547 -36.592 1.00 76.50 177 GLN A O 1
ATOM 1435 N N . ARG A 1 178 ? 13.479 -19.671 -37.282 1.00 84.88 178 ARG A N 1
ATOM 1436 C CA . ARG A 1 178 ? 13.738 -18.345 -36.709 1.00 84.88 178 ARG A CA 1
ATOM 1437 C C . ARG A 1 178 ? 13.720 -18.479 -35.190 1.00 84.88 178 ARG A C 1
ATOM 1439 O O . ARG A 1 178 ? 12.755 -18.977 -34.621 1.00 84.88 178 ARG A O 1
ATOM 1446 N N . ARG A 1 179 ? 14.786 -18.033 -34.522 1.00 88.38 179 ARG A N 1
ATOM 1447 C CA . ARG A 1 179 ? 14.846 -18.057 -33.054 1.00 88.38 179 ARG A CA 1
ATOM 1448 C C . ARG A 1 179 ? 13.809 -17.070 -32.505 1.00 88.38 179 ARG A C 1
ATOM 1450 O O . ARG A 1 179 ? 13.865 -15.897 -32.883 1.00 88.38 179 ARG A O 1
ATOM 1457 N N . PRO A 1 180 ? 12.889 -17.497 -31.622 1.00 91.81 180 PRO A N 1
ATOM 1458 C CA . PRO A 1 180 ? 11.943 -16.578 -31.011 1.00 91.81 180 PRO A CA 1
ATOM 1459 C C . PRO A 1 180 ? 12.667 -15.599 -30.080 1.00 91.81 180 PRO A C 1
ATOM 1461 O O . PRO A 1 180 ? 13.719 -15.891 -29.505 1.00 91.81 180 PRO A O 1
ATOM 1464 N N . ILE A 1 181 ? 12.084 -14.415 -29.917 1.00 94.81 181 ILE A N 1
ATOM 1465 C CA . ILE A 1 181 ? 12.585 -13.392 -28.998 1.00 94.81 181 ILE A CA 1
ATOM 1466 C C . ILE A 1 181 ? 12.379 -13.814 -27.532 1.00 94.81 181 ILE A C 1
ATOM 1468 O O . ILE A 1 181 ? 11.294 -14.234 -27.136 1.00 94.81 181 ILE A O 1
ATOM 1472 N N . ASN A 1 182 ? 13.405 -13.650 -26.692 1.00 95.69 182 ASN A N 1
ATOM 1473 C CA . ASN A 1 182 ? 13.320 -13.933 -25.254 1.00 95.69 182 ASN A CA 1
ATOM 1474 C C . ASN A 1 182 ? 12.458 -12.875 -24.526 1.00 95.69 182 ASN A C 1
ATOM 1476 O O . ASN A 1 182 ? 12.525 -11.685 -24.838 1.00 95.69 182 ASN A O 1
ATOM 1480 N N . MET A 1 183 ? 11.702 -13.279 -23.499 1.00 95.81 183 MET A N 1
ATOM 1481 C CA . MET A 1 183 ? 10.936 -12.387 -22.617 1.00 95.81 183 MET A CA 1
ATOM 1482 C C . MET A 1 183 ? 11.761 -11.237 -22.030 1.00 95.81 183 ME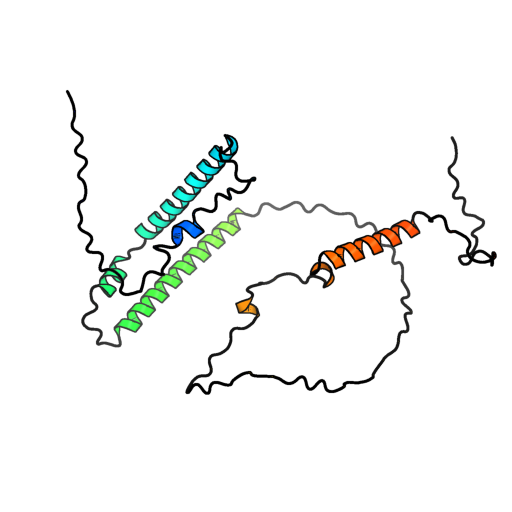T A C 1
ATOM 1484 O O . MET A 1 183 ? 11.236 -10.130 -21.892 1.00 95.81 183 MET A O 1
ATOM 1488 N N . ALA A 1 184 ? 13.041 -11.464 -21.721 1.00 94.81 184 ALA A N 1
ATOM 1489 C CA . ALA A 1 184 ? 13.931 -10.417 -21.216 1.00 94.81 184 ALA A CA 1
ATOM 1490 C C . ALA A 1 184 ? 14.082 -9.254 -22.216 1.00 94.81 184 ALA A C 1
ATOM 1492 O O . ALA A 1 184 ? 13.961 -8.092 -21.826 1.00 94.81 184 ALA A O 1
ATOM 1493 N N . ILE A 1 185 ? 14.253 -9.586 -23.502 1.00 94.88 185 ILE A N 1
ATOM 14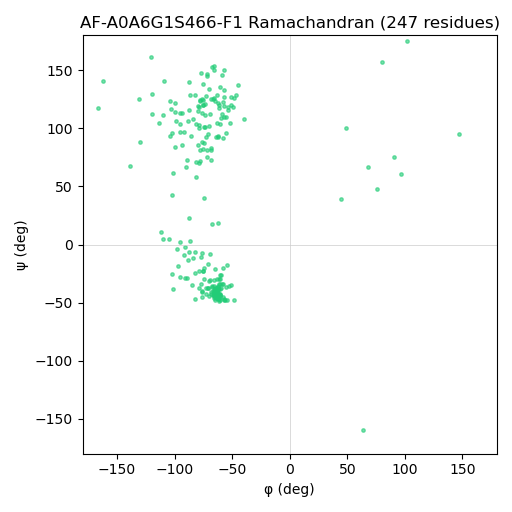94 C CA . ILE A 1 185 ? 14.382 -8.628 -24.611 1.00 94.88 185 ILE A CA 1
ATOM 1495 C C . ILE A 1 185 ? 13.005 -8.049 -24.971 1.00 94.88 185 ILE A C 1
ATOM 1497 O O . ILE A 1 185 ? 12.865 -6.851 -25.179 1.00 94.88 185 ILE A O 1
ATOM 1501 N N . LYS A 1 186 ? 11.943 -8.866 -24.969 1.00 96.44 186 LYS A N 1
ATOM 1502 C CA . LYS A 1 186 ? 10.571 -8.408 -25.258 1.00 96.44 186 LYS A CA 1
ATOM 1503 C C . LYS A 1 186 ? 10.062 -7.383 -24.238 1.00 96.44 186 LYS A C 1
ATOM 1505 O O . LYS A 1 186 ? 9.315 -6.478 -24.592 1.00 96.44 186 LYS A O 1
ATOM 1510 N N . LYS A 1 187 ? 10.397 -7.556 -22.954 1.00 96.88 187 LYS A N 1
ATOM 1511 C CA . LYS A 1 187 ? 9.884 -6.714 -21.859 1.00 96.88 187 LYS A CA 1
ATOM 1512 C C . LYS A 1 187 ? 10.832 -5.586 -21.446 1.00 96.88 187 LYS A C 1
ATOM 1514 O O . LYS A 1 187 ? 10.360 -4.685 -20.761 1.00 96.88 187 LYS A O 1
ATOM 1519 N N . ASN A 1 188 ? 12.123 -5.646 -21.790 1.00 95.25 188 ASN A N 1
ATOM 1520 C CA . ASN A 1 188 ? 13.135 -4.615 -21.504 1.00 95.25 188 ASN A CA 1
ATOM 1521 C C . ASN A 1 188 ? 13.085 -4.046 -20.070 1.00 95.25 188 ASN A C 1
ATOM 1523 O O . ASN A 1 188 ? 13.253 -2.851 -19.845 1.00 95.25 188 ASN A O 1
ATOM 1527 N N . ARG A 1 189 ? 12.837 -4.904 -19.068 1.00 92.94 189 ARG A N 1
ATOM 1528 C CA . ARG A 1 189 ? 12.641 -4.462 -17.671 1.00 92.94 189 ARG A CA 1
ATOM 1529 C C . ARG A 1 189 ? 13.941 -4.041 -16.978 1.00 92.94 189 ARG A C 1
ATOM 1531 O O . ARG A 1 189 ? 13.871 -3.324 -15.989 1.00 92.94 189 ARG A O 1
ATOM 1538 N N . GLY A 1 190 ? 15.103 -4.465 -17.477 1.00 94.06 190 GLY A N 1
ATOM 1539 C CA . GLY A 1 190 ? 16.409 -4.147 -16.890 1.00 94.06 190 GLY A CA 1
ATOM 1540 C C . GLY A 1 190 ? 16.614 -4.719 -15.478 1.00 94.06 190 GLY A C 1
ATOM 1541 O O . GLY A 1 190 ? 15.933 -5.655 -15.058 1.00 94.06 190 GLY A O 1
ATOM 1542 N N . LEU A 1 191 ? 17.561 -4.143 -14.730 1.00 95.88 191 LEU A N 1
ATOM 1543 C CA . LEU A 1 191 ? 17.945 -4.568 -13.374 1.00 95.88 191 LEU A CA 1
ATOM 1544 C C . LEU A 1 191 ? 16.990 -4.015 -12.296 1.00 95.88 191 LEU A C 1
ATOM 1546 O O . LEU A 1 191 ? 17.397 -3.291 -11.388 1.00 95.88 191 LEU A O 1
ATOM 1550 N N . THR A 1 192 ? 15.692 -4.314 -12.400 1.00 93.19 192 THR A N 1
ATOM 1551 C CA . THR A 1 192 ? 14.711 -3.889 -11.383 1.00 93.19 192 THR A CA 1
ATOM 1552 C C . THR A 1 192 ? 14.806 -4.737 -10.111 1.00 93.19 192 THR A C 1
ATOM 1554 O O . THR A 1 192 ? 14.862 -5.963 -10.225 1.00 93.19 192 THR A O 1
ATOM 1557 N N . PRO A 1 193 ? 14.727 -4.140 -8.904 1.00 96.75 193 PRO A N 1
ATOM 1558 C CA . PRO A 1 193 ? 14.745 -4.894 -7.654 1.00 96.75 193 PRO A CA 1
ATOM 1559 C C . PRO A 1 193 ? 13.501 -5.775 -7.507 1.00 96.75 193 PRO A C 1
ATOM 1561 O O . PRO A 1 193 ? 12.420 -5.457 -8.022 1.00 96.75 193 PRO A O 1
ATOM 1564 N N . TYR A 1 194 ? 13.638 -6.863 -6.748 1.00 96.62 194 TYR A N 1
ATOM 1565 C CA . TYR A 1 194 ? 12.519 -7.745 -6.440 1.00 96.62 194 TYR A CA 1
ATOM 1566 C C . TYR A 1 194 ? 11.412 -6.998 -5.680 1.00 96.62 194 TYR A C 1
ATOM 1568 O O . TYR A 1 194 ? 11.659 -6.255 -4.730 1.00 96.62 194 TYR A O 1
ATOM 1576 N N . LYS A 1 195 ? 10.160 -7.225 -6.090 1.00 95.88 195 LYS A N 1
ATOM 1577 C CA . LYS A 1 195 ? 8.958 -6.687 -5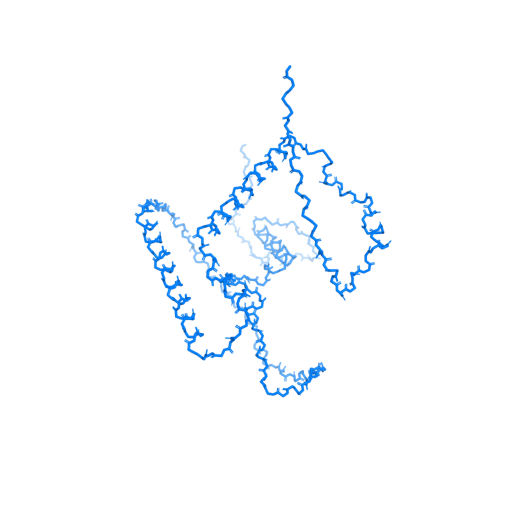.441 1.00 95.88 195 LYS A CA 1
ATOM 1578 C C . LYS A 1 195 ? 8.087 -7.848 -4.976 1.00 95.88 195 LYS A C 1
ATOM 1580 O O . LYS A 1 195 ? 7.756 -8.724 -5.778 1.00 95.88 195 LYS A O 1
ATOM 1585 N N . LYS A 1 196 ? 7.664 -7.821 -3.705 1.00 97.31 196 LYS A N 1
ATOM 1586 C CA . LYS A 1 196 ? 6.740 -8.824 -3.142 1.00 97.31 196 LYS A CA 1
ATOM 1587 C C . LYS A 1 196 ? 5.438 -8.875 -3.951 1.00 97.31 196 LYS A C 1
ATOM 1589 O O . LYS A 1 196 ? 4.995 -7.854 -4.483 1.00 97.31 196 LYS A O 1
ATOM 1594 N N . LYS A 1 197 ? 4.796 -10.047 -3.992 1.00 96.50 197 LYS A N 1
ATOM 1595 C CA . LYS A 1 197 ? 3.561 -10.292 -4.761 1.00 96.50 197 LYS A CA 1
ATOM 1596 C C . LYS A 1 197 ? 2.434 -9.305 -4.401 1.00 96.50 197 LYS A C 1
ATOM 1598 O O . LYS A 1 197 ? 1.748 -8.819 -5.292 1.00 96.50 197 LYS A O 1
ATOM 1603 N N . GLU A 1 198 ? 2.320 -8.909 -3.132 1.00 95.19 198 GLU A N 1
ATOM 1604 C CA . GLU A 1 198 ? 1.331 -7.930 -2.645 1.00 95.19 198 GLU A CA 1
ATOM 1605 C C . GLU A 1 198 ? 1.428 -6.561 -3.336 1.00 95.19 198 GLU A C 1
ATOM 1607 O O . GLU A 1 198 ? 0.415 -5.906 -3.554 1.00 95.19 198 GLU A O 1
ATOM 1612 N N . TYR A 1 199 ? 2.636 -6.121 -3.711 1.00 96.38 199 TYR A N 1
ATOM 1613 C CA . TYR A 1 199 ? 2.838 -4.831 -4.379 1.00 96.38 199 TYR A CA 1
ATOM 1614 C C . TYR A 1 199 ? 2.450 -4.852 -5.858 1.00 96.38 199 TYR A C 1
ATOM 1616 O O . TYR A 1 199 ? 2.392 -3.790 -6.474 1.00 96.38 199 TYR A O 1
ATOM 1624 N N . ARG A 1 200 ? 2.188 -6.034 -6.433 1.00 96.56 200 ARG A N 1
ATOM 1625 C CA . ARG A 1 200 ? 1.701 -6.165 -7.813 1.00 96.56 200 ARG A CA 1
ATOM 1626 C C . ARG A 1 200 ? 0.230 -5.770 -7.925 1.00 96.56 200 ARG A C 1
ATOM 1628 O O . ARG A 1 200 ? -0.174 -5.272 -8.965 1.00 96.56 200 ARG A O 1
ATOM 1635 N N . ASN A 1 201 ? -0.552 -5.963 -6.857 1.00 96.88 201 ASN A N 1
ATOM 1636 C CA . ASN A 1 201 ? -1.977 -5.651 -6.829 1.00 96.88 201 ASN A CA 1
ATOM 1637 C C . ASN A 1 201 ? -2.285 -4.595 -5.745 1.00 96.88 201 ASN A C 1
ATOM 1639 O O . ASN A 1 201 ? -2.212 -4.905 -4.549 1.00 96.88 201 ASN A O 1
ATOM 1643 N N . PRO A 1 202 ? -2.682 -3.364 -6.120 1.00 98.00 202 PRO A N 1
ATOM 1644 C CA . PRO A 1 202 ? -2.914 -2.286 -5.158 1.00 98.00 202 PRO A CA 1
ATOM 1645 C C . PRO A 1 202 ? -4.021 -2.618 -4.147 1.00 98.00 202 PRO A C 1
ATOM 1647 O O . PRO A 1 202 ? -3.908 -2.263 -2.971 1.00 98.00 202 PRO A O 1
ATOM 1650 N N . ARG A 1 203 ? -5.052 -3.370 -4.561 1.00 98.00 203 ARG A N 1
ATOM 1651 C CA . ARG A 1 203 ? -6.146 -3.800 -3.678 1.00 98.00 203 ARG A CA 1
ATOM 1652 C C . ARG A 1 203 ? -5.634 -4.710 -2.566 1.00 98.00 203 ARG A C 1
ATOM 1654 O O . ARG A 1 203 ? -5.964 -4.508 -1.399 1.00 98.00 203 ARG A O 1
ATOM 1661 N N . VAL A 1 204 ? -4.799 -5.690 -2.917 1.00 98.44 204 VAL A N 1
ATOM 1662 C CA . VAL A 1 204 ? -4.235 -6.650 -1.954 1.00 98.44 204 VAL A CA 1
ATOM 1663 C C . VAL A 1 204 ? -3.313 -5.935 -0.968 1.00 98.44 204 VAL A C 1
ATOM 1665 O O . VAL A 1 204 ? -3.455 -6.118 0.242 1.00 98.44 204 VAL A O 1
ATOM 1668 N N . LYS A 1 205 ? -2.449 -5.036 -1.458 1.00 98.25 205 LYS A N 1
ATOM 1669 C CA . LYS A 1 205 ? -1.597 -4.188 -0.611 1.00 98.25 205 LYS A CA 1
ATOM 1670 C C . LYS A 1 205 ? -2.412 -3.404 0.422 1.00 98.25 205 LYS A C 1
ATOM 1672 O O . LYS A 1 205 ? -2.058 -3.389 1.601 1.00 98.25 205 LYS A O 1
ATOM 1677 N N . HIS A 1 206 ? -3.496 -2.747 0.006 1.00 98.38 206 HIS A N 1
ATOM 1678 C CA . HIS A 1 206 ? -4.320 -1.942 0.915 1.00 98.38 206 HIS A CA 1
ATOM 1679 C C . HIS A 1 206 ? -5.123 -2.799 1.899 1.00 98.38 206 HIS A C 1
ATOM 1681 O O . HIS A 1 206 ? -5.175 -2.459 3.082 1.00 98.38 206 HIS A O 1
ATOM 1687 N N . LYS A 1 207 ? -5.642 -3.957 1.466 1.00 98.25 207 LYS A N 1
ATOM 1688 C CA . LYS A 1 207 ? -6.295 -4.938 2.350 1.00 98.25 207 LYS A CA 1
ATOM 1689 C C . LYS A 1 207 ? -5.353 -5.396 3.468 1.00 98.25 207 LYS A C 1
ATOM 1691 O O . LYS A 1 207 ? -5.724 -5.383 4.642 1.00 98.25 207 LYS A O 1
ATOM 1696 N N . LEU A 1 208 ? -4.115 -5.747 3.121 1.00 98.25 208 LEU A N 1
ATOM 1697 C CA . LEU A 1 208 ? -3.114 -6.194 4.093 1.00 98.25 208 LEU A CA 1
ATOM 1698 C C . LEU A 1 208 ? -2.621 -5.054 4.987 1.00 98.25 208 LEU A C 1
ATOM 1700 O O . LEU A 1 208 ? -2.449 -5.260 6.189 1.00 98.25 208 LEU A O 1
ATOM 1704 N N . LYS A 1 209 ? -2.456 -3.840 4.445 1.00 98.19 209 LYS A N 1
ATOM 1705 C CA . LYS A 1 209 ? -2.130 -2.643 5.237 1.00 98.19 209 LYS A CA 1
ATOM 1706 C C . LYS A 1 209 ? -3.194 -2.385 6.309 1.00 98.19 209 LYS A C 1
ATOM 1708 O O . LYS A 1 209 ? -2.835 -2.162 7.463 1.00 98.19 209 LYS A O 1
ATOM 1713 N N . TYR A 1 210 ? -4.476 -2.471 5.949 1.00 98.25 210 TYR A N 1
ATOM 1714 C CA . TYR A 1 210 ? -5.591 -2.311 6.885 1.00 98.25 210 TYR A CA 1
ATOM 1715 C C . TYR A 1 210 ? -5.618 -3.417 7.946 1.00 98.25 210 TYR A C 1
ATOM 1717 O O . TYR A 1 210 ? -5.666 -3.111 9.136 1.00 98.25 210 TYR A O 1
ATOM 1725 N N . LYS A 1 211 ? -5.491 -4.692 7.544 1.00 98.19 211 LYS A N 1
ATOM 1726 C CA . LYS A 1 211 ? -5.440 -5.828 8.484 1.00 98.19 211 LYS A CA 1
ATOM 1727 C C . LYS A 1 211 ? -4.306 -5.653 9.503 1.00 98.19 211 LYS A C 1
ATOM 1729 O O . LYS A 1 211 ? -4.545 -5.739 10.704 1.00 98.19 211 LYS A O 1
ATOM 1734 N N . LYS A 1 212 ? -3.093 -5.316 9.040 1.00 97.94 212 LYS A N 1
ATOM 1735 C CA . LYS A 1 212 ? -1.923 -5.052 9.901 1.00 97.94 212 LYS A CA 1
ATOM 1736 C C . LYS A 1 212 ? -2.160 -3.872 10.850 1.00 97.94 212 LYS A C 1
ATOM 1738 O O . LYS A 1 212 ? -1.809 -3.961 12.025 1.00 97.94 212 LYS A O 1
ATOM 1743 N N . ALA A 1 213 ? -2.759 -2.782 10.366 1.00 97.56 213 ALA A N 1
ATOM 1744 C CA . ALA A 1 213 ? -3.089 -1.622 11.195 1.00 97.56 213 ALA A CA 1
ATOM 1745 C C . ALA A 1 213 ? -4.123 -1.965 12.279 1.00 97.56 213 ALA A C 1
ATOM 1747 O O . ALA A 1 213 ? -3.942 -1.581 13.433 1.00 97.56 213 ALA A O 1
ATOM 1748 N N . MET A 1 214 ? -5.151 -2.746 11.940 1.00 96.25 214 MET A N 1
ATOM 1749 C CA . MET A 1 214 ? -6.157 -3.196 12.904 1.00 96.25 214 MET A CA 1
ATOM 1750 C C . MET A 1 214 ? -5.570 -4.119 13.974 1.00 96.25 214 MET A C 1
ATOM 1752 O O . MET A 1 214 ? -5.845 -3.922 15.156 1.00 96.25 214 MET A O 1
ATOM 1756 N N . THR A 1 215 ? -4.691 -5.057 13.611 1.00 96.00 215 THR A N 1
ATOM 1757 C CA . THR A 1 215 ? -3.982 -5.889 14.599 1.00 96.00 215 THR A CA 1
ATOM 1758 C C . THR A 1 215 ? -3.124 -5.042 15.541 1.00 96.00 215 THR A C 1
ATOM 1760 O O . THR A 1 215 ? -3.166 -5.249 16.753 1.00 96.00 215 THR A O 1
ATOM 1763 N N . LYS A 1 216 ? -2.387 -4.049 15.020 1.00 97.06 216 LYS A N 1
ATOM 1764 C CA . LYS A 1 216 ? -1.605 -3.120 15.855 1.00 97.06 216 LYS A CA 1
ATOM 1765 C C . LYS A 1 216 ? -2.502 -2.309 16.791 1.00 97.06 216 LYS A C 1
ATOM 1767 O O . LYS A 1 216 ? -2.206 -2.223 17.977 1.00 97.06 216 LYS A O 1
ATOM 1772 N N . ARG A 1 217 ? -3.630 -1.784 16.298 1.00 95.69 217 ARG A N 1
ATOM 1773 C CA . ARG A 1 217 ? -4.606 -1.050 17.120 1.00 95.69 217 ARG A CA 1
ATOM 1774 C C . ARG A 1 217 ? -5.113 -1.897 18.285 1.00 95.69 217 ARG A C 1
ATOM 1776 O O . ARG A 1 217 ? -5.083 -1.419 19.412 1.00 95.69 217 ARG A O 1
ATOM 1783 N N . ARG A 1 218 ? -5.492 -3.155 18.025 1.00 94.12 218 ARG A N 1
ATOM 1784 C CA . ARG A 1 218 ? -5.980 -4.100 19.050 1.00 94.12 218 ARG A CA 1
ATOM 1785 C C . ARG A 1 218 ? -4.960 -4.374 20.159 1.00 94.12 218 ARG A C 1
ATOM 1787 O O . ARG A 1 218 ? -5.365 -4.716 21.266 1.00 94.12 218 ARG A O 1
ATOM 1794 N N . ARG A 1 219 ? -3.658 -4.231 19.874 1.00 92.50 219 ARG A N 1
ATOM 1795 C CA . ARG A 1 219 ? -2.588 -4.340 20.882 1.00 92.50 219 ARG A CA 1
ATOM 1796 C C . ARG A 1 219 ? -2.499 -3.094 21.768 1.00 92.50 219 ARG A C 1
ATOM 1798 O O . ARG A 1 219 ? -2.309 -3.234 22.969 1.00 92.50 219 ARG A O 1
ATOM 1805 N N . LEU A 1 220 ? -2.638 -1.897 21.190 1.00 94.31 220 LEU A N 1
ATOM 1806 C CA . LEU A 1 220 ? -2.530 -0.628 21.924 1.00 94.31 220 LEU A CA 1
ATOM 1807 C C . LEU A 1 220 ? -3.786 -0.328 22.750 1.00 94.31 220 LEU A C 1
ATOM 1809 O O . LEU A 1 220 ? -3.690 0.087 23.901 1.00 94.31 220 LEU A O 1
ATOM 1813 N N . VAL A 1 221 ? -4.962 -0.523 22.156 1.00 92.88 221 VAL A N 1
ATOM 1814 C CA . VAL A 1 221 ? -6.253 -0.193 22.762 1.00 92.88 221 VAL A CA 1
ATOM 1815 C C . VAL A 1 221 ? -7.176 -1.393 22.626 1.00 92.88 221 VAL A C 1
ATOM 1817 O O . VAL A 1 221 ? -7.409 -1.897 21.525 1.00 92.88 221 VAL A O 1
ATOM 1820 N N . LYS A 1 222 ? -7.719 -1.849 23.757 1.00 91.31 222 LYS A N 1
ATOM 1821 C CA . LYS A 1 222 ? -8.729 -2.908 23.768 1.00 91.31 222 LYS A CA 1
ATOM 1822 C C . LYS A 1 222 ? -10.068 -2.333 23.314 1.00 91.31 222 LYS A C 1
ATOM 1824 O O . LYS A 1 222 ? -10.562 -1.365 23.881 1.00 91.31 222 LYS A O 1
ATOM 1829 N N . GLU A 1 223 ? -10.642 -2.944 22.287 1.00 90.44 223 GLU A N 1
ATOM 1830 C CA . GLU A 1 223 ? -11.999 -2.643 21.832 1.00 90.44 223 GLU A CA 1
ATOM 1831 C C . GLU A 1 223 ? -13.021 -3.187 22.838 1.00 90.44 223 GLU A C 1
ATOM 1833 O O . GLU A 1 223 ? -12.793 -4.234 23.454 1.00 90.44 223 GLU A O 1
ATOM 1838 N N . ALA A 1 224 ? -14.147 -2.488 22.991 1.00 91.81 224 ALA A N 1
ATOM 1839 C CA . ALA A 1 224 ? -15.266 -2.977 23.785 1.00 91.81 224 ALA A CA 1
ATOM 1840 C C . ALA A 1 224 ? -15.821 -4.261 23.147 1.00 91.81 224 ALA A C 1
ATOM 1842 O O . ALA A 1 224 ? -16.093 -4.295 21.947 1.00 91.81 224 ALA A O 1
ATOM 1843 N N . LYS A 1 225 ? -15.964 -5.321 23.945 1.00 88.88 225 LYS A N 1
ATOM 1844 C CA . LYS A 1 225 ? -16.527 -6.606 23.515 1.00 88.88 225 LYS A CA 1
ATOM 1845 C C . LYS A 1 225 ? -17.893 -6.791 24.157 1.00 88.88 225 LYS A C 1
ATOM 1847 O O . LYS A 1 225 ? -18.059 -6.463 25.328 1.00 88.88 225 LYS A O 1
ATOM 1852 N N . THR A 1 226 ? -18.839 -7.343 23.409 1.00 92.38 226 THR A N 1
ATOM 1853 C CA . THR A 1 226 ? -20.103 -7.832 23.962 1.00 92.38 226 THR A CA 1
ATOM 1854 C C . THR A 1 226 ? -19.933 -9.277 24.421 1.00 92.38 226 THR A C 1
ATOM 1856 O O . THR A 1 226 ? -19.248 -10.075 23.776 1.00 92.38 226 THR A O 1
ATOM 1859 N N . GLU A 1 227 ? -20.530 -9.621 25.557 1.00 88.69 227 GLU A N 1
ATOM 1860 C CA . GLU A 1 227 ? -20.542 -10.992 26.061 1.00 88.69 227 GLU A CA 1
ATOM 1861 C C . GLU A 1 227 ? -21.618 -11.783 25.309 1.00 88.69 227 GLU A C 1
ATOM 1863 O O . GLU A 1 227 ? -22.801 -11.469 25.403 1.00 88.69 227 GLU A O 1
ATOM 1868 N N . PHE A 1 228 ? -21.215 -12.785 24.524 1.00 87.38 228 PHE A N 1
ATOM 1869 C CA . PHE A 1 228 ? -22.164 -13.698 23.867 1.00 87.38 228 PHE A CA 1
ATOM 1870 C C . PHE A 1 228 ? -22.469 -14.933 24.733 1.00 87.38 228 PHE A C 1
ATOM 1872 O O . PHE A 1 228 ? -23.555 -15.496 24.662 1.00 87.38 228 PHE A O 1
ATOM 1879 N N . HIS A 1 229 ? -21.519 -15.342 25.579 1.00 91.69 229 HIS A N 1
ATOM 1880 C CA . HIS A 1 229 ? -21.630 -16.493 26.477 1.00 91.69 229 HIS A CA 1
ATOM 1881 C C . HIS A 1 229 ? -21.474 -16.057 27.936 1.00 91.69 229 HIS A C 1
ATOM 1883 O O . HIS A 1 229 ? -20.930 -14.990 28.216 1.00 91.69 229 HIS A O 1
ATOM 1889 N N . ARG A 1 230 ? -21.923 -16.910 28.868 1.00 94.25 230 ARG A N 1
ATOM 1890 C CA . ARG A 1 230 ? -21.742 -16.696 30.313 1.00 94.25 230 ARG A CA 1
ATOM 1891 C C . ARG A 1 230 ? -20.254 -16.582 30.652 1.00 94.25 230 ARG A C 1
ATOM 1893 O O . ARG A 1 230 ? -19.426 -17.268 30.058 1.00 94.25 230 ARG A O 1
ATOM 1900 N N . TYR A 1 231 ? -19.943 -15.746 31.638 1.00 92.94 231 TYR A N 1
ATOM 1901 C CA . TYR A 1 231 ? -18.578 -15.505 32.089 1.00 92.94 231 TYR A CA 1
ATOM 1902 C C . TYR A 1 231 ? -17.874 -16.801 32.522 1.00 92.94 231 TYR A C 1
ATOM 1904 O O . TYR A 1 231 ? -18.316 -17.469 33.457 1.00 92.94 231 TYR A O 1
ATOM 1912 N N . SER A 1 232 ? -16.770 -17.136 31.850 1.00 93.88 232 SER A N 1
ATOM 1913 C CA . SER A 1 232 ? -15.926 -18.305 32.143 1.00 93.88 232 SER A CA 1
ATOM 1914 C C . SER A 1 232 ? -14.612 -17.945 32.849 1.00 93.88 232 SER A C 1
ATOM 1916 O O . SER A 1 232 ? -13.770 -18.817 33.044 1.00 93.88 232 SER A O 1
ATOM 1918 N N . GLY A 1 233 ? -14.407 -16.671 33.203 1.00 94.06 233 GLY A N 1
ATOM 1919 C CA . GLY A 1 233 ? -13.127 -16.146 33.691 1.00 94.06 233 GLY A CA 1
ATOM 1920 C C . GLY A 1 233 ? -12.329 -15.371 32.633 1.00 94.06 233 GLY A C 1
ATOM 1921 O O . GLY A 1 233 ? -12.708 -15.300 31.463 1.00 94.06 233 GLY A O 1
ATOM 1922 N N . GLU A 1 234 ? -11.201 -14.780 33.044 1.00 92.06 234 GLU A N 1
ATOM 1923 C CA . GLU A 1 234 ? -10.285 -14.070 32.141 1.00 92.06 234 GLU A CA 1
ATOM 1924 C C . GLU A 1 234 ? -9.313 -15.035 31.446 1.00 92.06 234 GLU A C 1
ATOM 1926 O O . GLU A 1 234 ? -8.359 -15.514 32.057 1.00 92.06 234 GLU A O 1
ATOM 1931 N N . SER A 1 235 ? -9.498 -15.272 30.143 1.00 92.44 235 SER A N 1
ATOM 1932 C CA . SER A 1 235 ? -8.689 -16.239 29.379 1.00 92.44 235 SER A CA 1
ATOM 1933 C C . SER A 1 235 ? -7.196 -15.895 29.296 1.00 92.44 235 SER A C 1
ATOM 1935 O O . SER A 1 235 ? -6.365 -16.786 29.182 1.00 92.44 235 SER A O 1
ATOM 1937 N N . THR A 1 236 ? -6.839 -14.608 29.330 1.00 92.31 236 THR A N 1
ATOM 1938 C CA . THR A 1 236 ? -5.440 -14.141 29.261 1.00 92.31 236 THR A CA 1
ATOM 1939 C C . THR A 1 236 ? -4.775 -13.991 30.631 1.00 92.31 236 THR A C 1
ATOM 1941 O O . THR A 1 236 ? -3.612 -13.601 30.696 1.00 92.31 236 THR A O 1
ATOM 1944 N N . GLY A 1 237 ? -5.512 -14.241 31.717 1.00 95.19 237 GLY A N 1
ATOM 1945 C CA . GLY A 1 237 ? -5.048 -14.058 33.091 1.00 95.19 237 GLY A CA 1
ATOM 1946 C C . GLY A 1 237 ? -5.087 -12.610 33.605 1.00 95.19 237 GLY A C 1
ATOM 1947 O O . GLY A 1 237 ? -5.048 -11.642 32.839 1.00 95.19 237 GLY A O 1
ATOM 1948 N N . ILE A 1 238 ? -5.129 -12.490 34.938 1.00 95.19 238 ILE A N 1
ATOM 1949 C CA . ILE A 1 238 ? -5.208 -11.227 35.687 1.00 95.19 238 ILE A CA 1
ATOM 1950 C C . ILE A 1 238 ? -3.840 -10.898 36.293 1.00 95.19 238 ILE A C 1
ATOM 1952 O O . ILE A 1 238 ? -3.300 -11.668 37.086 1.00 95.19 238 ILE A O 1
ATOM 1956 N N . LYS A 1 239 ? -3.293 -9.716 35.977 1.00 96.38 239 LYS A N 1
ATOM 1957 C CA . LYS A 1 239 ? -2.089 -9.176 36.636 1.00 96.38 239 LYS A CA 1
ATOM 1958 C C . LYS A 1 239 ? -2.487 -8.226 37.766 1.00 96.38 239 LYS A C 1
ATOM 1960 O O . LYS A 1 239 ? -2.980 -7.136 37.491 1.00 96.38 239 LYS A O 1
ATOM 1965 N N . THR A 1 240 ? -2.207 -8.597 39.015 1.00 96.44 240 THR A N 1
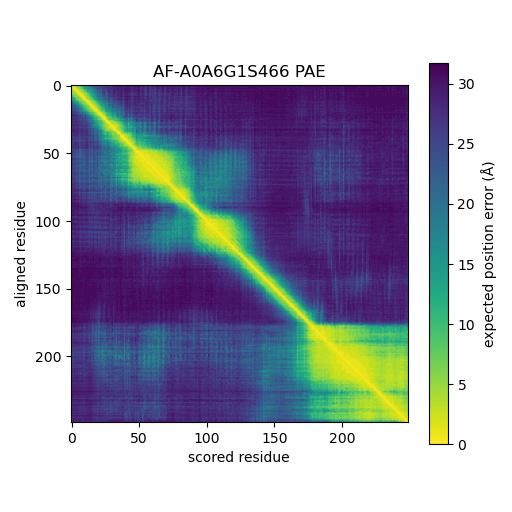ATOM 1966 C CA . THR A 1 240 ? -2.605 -7.826 40.212 1.00 96.44 240 THR A CA 1
ATOM 1967 C C . THR A 1 240 ? -1.862 -6.498 40.376 1.00 96.44 240 THR A C 1
ATOM 1969 O O . THR A 1 240 ? -2.421 -5.539 40.892 1.00 96.44 240 THR A O 1
ATOM 1972 N N . SER A 1 241 ? -0.614 -6.409 39.912 1.00 96.19 241 SER A N 1
ATOM 1973 C CA . SER A 1 241 ? 0.246 -5.231 40.101 1.00 96.19 241 SER A CA 1
ATOM 1974 C C . SER A 1 241 ? 0.046 -4.111 39.072 1.00 96.19 241 SER A C 1
ATOM 1976 O O . SER A 1 241 ? 0.589 -3.021 39.233 1.00 96.19 241 SER A O 1
ATOM 1978 N N . THR A 1 242 ? -0.679 -4.356 37.977 1.00 94.81 242 THR A N 1
ATOM 1979 C CA . THR A 1 242 ? -0.751 -3.417 36.845 1.00 94.81 242 THR A CA 1
ATOM 1980 C C . THR A 1 242 ? -1.954 -2.481 36.966 1.00 94.81 242 THR A C 1
ATOM 1982 O O . THR A 1 242 ? -3.091 -2.912 36.797 1.00 94.81 242 THR A O 1
ATOM 1985 N N . ILE A 1 243 ? -1.704 -1.184 37.160 1.00 94.44 243 ILE A N 1
ATOM 1986 C CA . ILE A 1 243 ? -2.739 -0.139 37.205 1.00 94.44 243 ILE A CA 1
ATOM 1987 C C . ILE A 1 243 ? -2.791 0.576 35.843 1.00 94.44 243 ILE A C 1
ATOM 1989 O O . ILE A 1 243 ? -1.786 1.117 35.393 1.00 94.44 243 ILE A O 1
ATOM 1993 N N . ARG A 1 244 ? -3.952 0.577 35.167 1.00 92.25 244 ARG A N 1
ATOM 1994 C CA . ARG A 1 244 ? -4.160 1.205 33.835 1.00 92.25 244 ARG A CA 1
ATOM 1995 C C . ARG A 1 244 ? -5.091 2.431 33.849 1.00 92.25 244 ARG A C 1
ATOM 1997 O O . ARG A 1 244 ? -5.524 2.880 32.792 1.00 92.25 244 ARG A O 1
ATOM 2004 N N . SER A 1 245 ? -5.438 2.955 35.023 1.00 93.44 245 SER A N 1
ATOM 2005 C CA . SER A 1 245 ? -6.317 4.124 35.168 1.00 93.44 245 SER A CA 1
ATOM 2006 C C . SER A 1 245 ? -5.594 5.441 34.863 1.00 93.44 245 SER A C 1
ATOM 2008 O O . SER A 1 245 ? -4.414 5.589 35.178 1.00 93.44 245 SER A O 1
ATOM 2010 N N . ILE A 1 246 ? -6.319 6.425 34.323 1.00 94.94 246 ILE A N 1
ATOM 2011 C CA . ILE A 1 246 ? -5.819 7.797 34.140 1.00 94.94 246 ILE A CA 1
ATOM 2012 C C . ILE A 1 246 ? -5.882 8.519 35.494 1.00 94.94 246 ILE A C 1
ATOM 2014 O O . ILE A 1 246 ? -6.943 8.571 36.114 1.00 94.94 246 ILE A O 1
ATOM 2018 N N . LYS A 1 247 ? -4.756 9.066 35.966 1.00 96.56 247 LYS A N 1
ATOM 2019 C CA .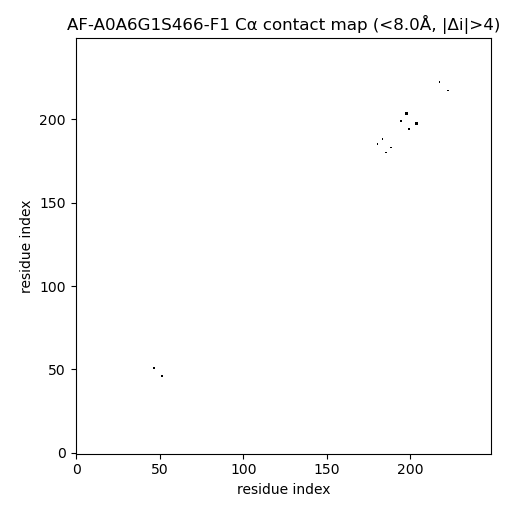 LYS A 1 247 ? -4.710 9.877 37.191 1.00 96.56 247 LYS A CA 1
ATOM 2020 C C . LYS A 1 247 ? -5.270 11.268 36.895 1.00 96.56 247 LYS A C 1
ATOM 2022 O O . LYS A 1 247 ? -4.785 11.936 35.988 1.00 96.56 247 LYS A O 1
ATOM 2027 N N . LEU A 1 248 ? -6.270 11.692 37.661 1.00 94.44 248 LEU A N 1
ATOM 2028 C CA . LEU A 1 248 ? -6.746 13.074 37.642 1.00 94.44 248 LEU A CA 1
ATOM 2029 C C . LEU A 1 248 ? -5.819 13.909 38.536 1.00 94.44 248 LEU A C 1
ATOM 2031 O O . LEU A 1 248 ? -5.524 13.493 39.660 1.00 94.44 248 LEU A O 1
ATOM 2035 N N . CYS A 1 249 ? -5.320 15.021 37.997 1.00 83.94 249 CYS A N 1
ATOM 2036 C CA . CYS A 1 249 ? -4.439 15.966 38.683 1.00 83.94 249 CYS A CA 1
ATOM 2037 C C . CYS A 1 249 ? -5.216 17.215 39.087 1.00 83.94 249 CYS A C 1
ATOM 2039 O O . CYS A 1 249 ? -6.074 17.642 38.283 1.00 83.94 249 CYS A O 1
#

Organism: NCBI:txid561515

Mean predicted aligned error: 23.12 Å

Solvent-accessible surface area (backbone atoms only — not comparable to full-atom values): 17386 Å² total; per-residue (Å²): 137,85,80,86,78,85,77,85,75,84,82,72,86,74,84,73,78,79,70,92,62,81,71,74,80,49,85,82,53,42,61,79,69,73,65,58,90,74,68,58,90,87,57,67,92,67,72,49,80,64,55,52,51,52,51,50,53,51,50,53,52,51,52,50,52,50,53,51,51,49,55,54,50,75,72,46,86,52,61,74,62,51,57,59,65,73,57,77,79,79,96,79,65,84,70,56,63,57,53,52,51,53,51,52,54,51,53,54,50,54,52,51,53,56,50,52,56,53,52,53,59,60,62,71,80,59,83,74,83,79,81,82,78,87,75,84,82,78,81,78,79,84,75,86,74,86,79,83,74,89,74,76,92,78,88,76,81,91,71,84,78,82,71,78,83,80,78,80,79,77,77,86,67,85,93,68,83,77,80,80,84,52,67,68,72,75,62,66,68,73,94,65,78,93,71,63,73,49,75,76,38,70,67,55,38,51,54,51,51,48,52,53,50,50,57,53,44,55,71,79,46,80,74,92,77,83,80,89,65,80,92,84,73,68,90,87,63,86,67,88,88,69,83,87,77,84,82,87,129

Nearest PDB structures (foldseek):
  7mq8-assembly1_NB  TM=8.854E-01  e=1.183E-03  Homo sapiens
  7d63-assembly1_5H  TM=9.063E-01  e=4.355E-03  Saccharomyces cerevisiae S288C
  7d5s-assembly1_5H  TM=8.445E-01  e=1.826E-02  Saccharomyces cerevisiae S288C
  6zqc-assembly1_UC  TM=8.434E-01  e=4.546E-02  Saccharomyces cerevisiae S288C
  7ajt-assembly1_UC  TM=5.524E-01  e=3.503E-02  Saccharomyces cerevisiae S288C

InterPro domains:
  IPR018972 Sas10 C-terminal domain [PF09368] (177-248)